Protein AF-A0A9K3LXG5-F1 (afdb_monomer)

Mean predicted aligned error: 10.34 Å

Structure (mmCIF, N/CA/C/O backbone):
data_AF-A0A9K3LXG5-F1
#
_entry.id   AF-A0A9K3LXG5-F1
#
loop_
_atom_site.group_PDB
_atom_site.id
_atom_site.type_symbol
_atom_site.label_atom_id
_atom_site.label_alt_id
_atom_site.label_comp_id
_atom_site.label_asym_id
_atom_site.label_entity_id
_atom_site.label_seq_id
_atom_site.pdbx_PDB_ins_code
_atom_site.Cartn_x
_atom_site.Cartn_y
_atom_site.Cartn_z
_atom_site.occupancy
_atom_site.B_iso_or_equiv
_atom_site.auth_seq_id
_atom_site.auth_comp_id
_atom_site.auth_asym_id
_atom_site.auth_atom_id
_atom_site.pdbx_PDB_model_num
ATOM 1 N N . MET A 1 1 ? 7.312 19.412 4.792 1.00 33.84 1 MET A N 1
ATOM 2 C CA . MET A 1 1 ? 7.115 20.626 3.973 1.00 33.84 1 MET A CA 1
ATOM 3 C C . MET A 1 1 ? 5.816 20.465 3.196 1.00 33.84 1 MET A C 1
ATOM 5 O O . MET A 1 1 ? 5.556 19.345 2.770 1.00 33.84 1 MET A O 1
ATOM 9 N N . PRO A 1 2 ? 4.971 21.498 3.080 1.00 37.19 2 PRO A N 1
ATOM 10 C CA . PRO A 1 2 ? 3.764 21.421 2.260 1.00 37.19 2 PRO A CA 1
ATOM 11 C C . PRO A 1 2 ? 4.151 21.297 0.779 1.00 37.19 2 PRO A C 1
ATOM 13 O O . PRO A 1 2 ? 4.973 22.074 0.301 1.00 37.19 2 PRO A O 1
ATOM 16 N N . ILE A 1 3 ? 3.586 20.317 0.069 1.00 43.84 3 ILE A N 1
ATOM 17 C CA . ILE A 1 3 ? 3.750 20.195 -1.387 1.00 43.84 3 ILE A CA 1
ATOM 18 C C . ILE A 1 3 ? 2.714 21.120 -2.026 1.00 43.84 3 ILE A C 1
ATOM 20 O O . ILE A 1 3 ? 1.512 20.940 -1.822 1.00 43.84 3 ILE A O 1
ATOM 24 N N . ARG A 1 4 ? 3.177 22.129 -2.767 1.00 43.38 4 ARG A N 1
ATOM 25 C CA . ARG A 1 4 ? 2.315 23.020 -3.547 1.00 43.38 4 ARG A CA 1
ATOM 26 C C . ARG A 1 4 ? 2.176 22.414 -4.942 1.00 43.38 4 ARG A C 1
ATOM 28 O O . ARG A 1 4 ? 3.179 22.244 -5.619 1.00 43.38 4 ARG A O 1
ATOM 35 N N . MET A 1 5 ? 0.965 22.034 -5.345 1.00 43.34 5 MET A N 1
ATOM 36 C CA . MET A 1 5 ? 0.723 21.581 -6.719 1.00 43.34 5 MET A CA 1
ATOM 37 C C . MET A 1 5 ? 0.582 22.813 -7.618 1.00 43.34 5 MET A C 1
ATOM 39 O O . MET A 1 5 ? -0.386 23.564 -7.485 1.00 43.34 5 MET A O 1
ATOM 43 N N . GLU A 1 6 ? 1.563 23.045 -8.486 1.00 42.94 6 GLU A N 1
ATOM 44 C CA . GLU A 1 6 ? 1.500 24.060 -9.539 1.00 42.94 6 GLU A CA 1
ATOM 45 C C . GLU A 1 6 ? 0.939 23.400 -10.805 1.00 42.94 6 GLU A C 1
ATOM 47 O O . GLU A 1 6 ? 1.430 22.359 -11.228 1.00 42.94 6 GLU A O 1
ATOM 52 N N . ASN A 1 7 ? -0.131 23.964 -11.372 1.00 43.62 7 ASN A N 1
ATOM 53 C CA . ASN A 1 7 ? -0.632 23.577 -12.691 1.00 43.62 7 ASN A CA 1
ATOM 54 C C . ASN A 1 7 ? -0.281 24.699 -13.669 1.00 43.62 7 ASN A C 1
ATOM 56 O O . ASN A 1 7 ? -0.527 25.864 -13.347 1.00 43.62 7 ASN A O 1
ATOM 60 N N . ASP A 1 8 ? 0.235 24.324 -14.842 1.00 39.88 8 ASP A N 1
ATOM 61 C CA . ASP A 1 8 ? 0.569 25.229 -15.941 1.00 39.88 8 ASP A CA 1
ATOM 62 C C . ASP A 1 8 ? -0.630 26.103 -16.341 1.00 39.88 8 ASP A C 1
ATOM 64 O O . ASP A 1 8 ? -1.746 25.619 -16.565 1.00 39.88 8 ASP A O 1
ATOM 68 N N . ASP A 1 9 ? -0.383 27.412 -16.422 1.00 41.03 9 ASP A N 1
ATOM 69 C CA . ASP A 1 9 ? -1.350 28.433 -16.815 1.00 41.03 9 ASP A CA 1
ATOM 70 C C . ASP A 1 9 ? -1.740 28.253 -18.294 1.00 41.03 9 ASP A C 1
ATOM 72 O O . ASP A 1 9 ? -1.112 28.786 -19.209 1.00 41.03 9 ASP A O 1
ATOM 76 N N . VAL A 1 10 ? -2.807 27.493 -18.546 1.00 49.72 10 VAL A N 1
ATO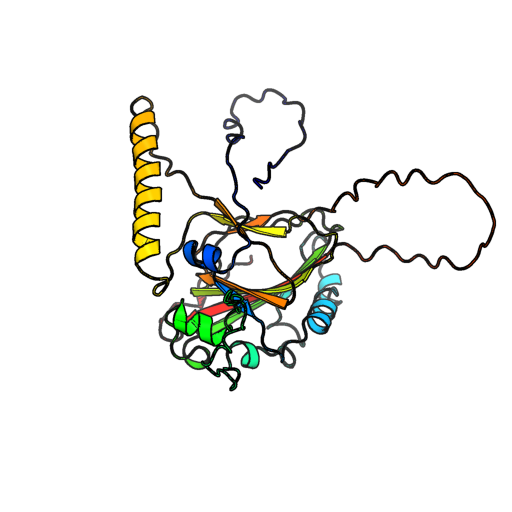M 77 C CA . VAL A 1 10 ? -3.476 27.479 -19.850 1.00 49.72 10 VAL A CA 1
ATOM 78 C C . VAL A 1 10 ? -4.349 28.731 -19.945 1.00 49.72 10 VAL A C 1
ATOM 80 O O . VAL A 1 10 ? -5.307 28.877 -19.184 1.00 49.72 10 VAL A O 1
ATOM 83 N N . ASP A 1 11 ? -4.014 29.626 -20.882 1.00 42.88 11 ASP A N 1
ATOM 84 C CA . ASP A 1 11 ? -4.756 30.858 -21.175 1.00 42.88 11 ASP A CA 1
ATOM 85 C C . ASP A 1 11 ? -6.265 30.580 -21.302 1.00 42.88 11 ASP A C 1
ATOM 87 O O . ASP A 1 11 ? -6.744 29.900 -22.216 1.00 42.88 11 ASP A O 1
ATOM 91 N N . SER A 1 12 ? -7.019 31.106 -20.338 1.00 44.12 12 SER A N 1
ATOM 92 C CA . SER A 1 12 ? -8.447 30.872 -20.172 1.00 44.12 12 SER A CA 1
ATOM 93 C C . SER A 1 12 ? -9.254 31.565 -21.268 1.00 44.12 12 SER A C 1
ATOM 95 O O . SER A 1 12 ? -9.327 32.793 -21.328 1.00 44.12 12 SER A O 1
ATOM 97 N N . VAL A 1 13 ? -9.921 30.775 -22.107 1.00 52.16 13 VAL A N 1
ATOM 98 C CA . VAL A 1 13 ? -11.041 31.246 -22.926 1.00 52.16 13 VAL A CA 1
ATOM 99 C C . VAL A 1 13 ? -12.259 31.351 -22.004 1.00 52.16 13 VAL A C 1
ATOM 101 O O . VAL A 1 13 ? -12.637 30.355 -21.389 1.00 52.16 13 VAL A O 1
ATOM 104 N N . ASP A 1 14 ? -12.855 32.540 -21.886 1.00 44.75 14 ASP A N 1
ATOM 105 C CA . ASP A 1 14 ? -14.055 32.788 -21.075 1.00 44.75 14 ASP A CA 1
ATOM 106 C C . ASP A 1 14 ? -15.248 31.973 -21.607 1.00 44.75 14 ASP A C 1
ATOM 108 O O . ASP A 1 14 ? -15.969 32.393 -22.516 1.00 44.75 14 ASP A O 1
ATOM 112 N N . VAL A 1 15 ? -15.451 30.776 -21.055 1.00 57.28 15 VAL A N 1
ATOM 113 C CA . VAL A 1 15 ? -16.660 29.974 -21.262 1.00 57.28 15 VAL A CA 1
ATOM 114 C C . VAL A 1 15 ? -17.540 30.138 -20.024 1.00 57.28 15 VAL A C 1
ATOM 116 O O . VAL A 1 15 ? -17.310 29.506 -18.992 1.00 57.28 15 VAL A O 1
ATOM 119 N N . ASP A 1 16 ? -18.545 31.012 -20.130 1.00 54.44 16 ASP A N 1
ATOM 120 C CA . ASP A 1 16 ? -19.576 31.224 -19.109 1.00 54.44 16 ASP A CA 1
ATOM 121 C C . ASP A 1 16 ? -20.220 29.882 -18.712 1.00 54.44 16 ASP A C 1
ATOM 123 O O . ASP A 1 16 ? -20.930 29.256 -19.503 1.00 54.44 16 ASP A O 1
ATOM 127 N N . GLY A 1 17 ? -19.984 29.439 -17.473 1.00 56.34 17 GLY A N 1
ATOM 128 C CA . GLY A 1 17 ? -20.653 28.275 -16.880 1.00 56.34 17 GLY A CA 1
ATOM 129 C C . GLY A 1 17 ? -19.746 27.189 -16.302 1.00 56.34 17 GLY A C 1
ATOM 130 O O . GLY A 1 17 ? -20.270 26.203 -15.782 1.00 56.34 17 GLY A O 1
ATOM 131 N N . LEU A 1 18 ? -18.419 27.338 -16.350 1.00 40.16 18 LEU A N 1
ATOM 132 C CA . LEU A 1 18 ? -17.537 26.421 -15.628 1.00 40.16 18 LEU A CA 1
ATOM 133 C C . LEU A 1 18 ? -17.542 26.737 -14.121 1.00 40.16 18 LEU A C 1
ATOM 135 O O . LEU A 1 18 ? -17.538 27.910 -13.737 1.00 40.16 18 LEU A O 1
ATOM 139 N N . PRO A 1 19 ? -17.583 25.708 -13.252 1.00 47.56 19 PRO A N 1
ATOM 140 C CA . PRO A 1 19 ? -17.463 25.907 -11.815 1.00 47.56 19 PRO A CA 1
ATOM 141 C C . PRO A 1 19 ? -16.157 26.653 -11.503 1.00 47.56 19 PRO A C 1
ATOM 143 O O . PRO A 1 19 ? -15.169 26.473 -12.221 1.00 47.56 19 PRO A O 1
ATOM 146 N N . PRO A 1 20 ? -16.136 27.493 -10.452 1.00 47.84 20 PRO A N 1
ATOM 147 C CA . PRO A 1 20 ? -14.939 28.235 -10.083 1.00 47.84 20 PRO A CA 1
ATOM 148 C C . PRO A 1 20 ? -13.755 27.273 -9.900 1.00 47.84 20 PRO A C 1
ATOM 150 O O . PRO A 1 20 ? -13.954 26.155 -9.404 1.00 47.84 20 PRO A O 1
ATOM 153 N N . PRO A 1 21 ? -12.534 27.682 -10.289 1.00 51.62 21 PRO A N 1
ATOM 154 C CA . PRO A 1 21 ? -11.358 26.840 -10.146 1.00 51.62 21 PRO A CA 1
ATOM 155 C C . PRO A 1 21 ? -11.201 26.409 -8.680 1.00 51.62 21 PRO A C 1
ATOM 157 O O . PRO A 1 21 ? -11.503 27.192 -7.771 1.00 51.62 21 PRO A O 1
ATOM 160 N N . PRO A 1 22 ? -10.763 25.163 -8.427 1.00 56.34 22 PRO A N 1
ATOM 161 C CA . PRO A 1 22 ? -10.581 24.664 -7.074 1.00 56.34 22 PRO A CA 1
ATOM 162 C C . PRO A 1 22 ? -9.669 25.604 -6.279 1.00 56.34 22 PRO A C 1
ATOM 164 O O . PRO A 1 22 ? -8.663 26.102 -6.781 1.00 56.34 22 PRO A O 1
ATOM 167 N N . ASN A 1 23 ? -10.065 25.865 -5.033 1.00 55.94 23 ASN A N 1
ATOM 168 C CA . ASN A 1 23 ? -9.410 26.813 -4.139 1.00 55.94 23 ASN A CA 1
ATOM 169 C C . ASN A 1 23 ? -7.917 26.450 -3.974 1.00 55.94 23 ASN A C 1
ATOM 171 O O . ASN A 1 23 ? -7.608 25.380 -3.444 1.00 55.94 23 ASN A O 1
ATOM 175 N N . LYS A 1 24 ? -7.012 27.323 -4.448 1.00 59.47 24 LYS A N 1
ATOM 176 C CA . LYS A 1 24 ? -5.557 27.080 -4.583 1.00 59.47 24 LYS A CA 1
ATOM 177 C C . LYS A 1 24 ? -4.803 26.916 -3.246 1.00 59.47 24 LYS A C 1
ATOM 179 O O . LYS A 1 24 ? -3.620 26.595 -3.260 1.00 59.47 24 LYS A O 1
ATOM 184 N N . ASP A 1 25 ? -5.477 27.069 -2.106 1.00 65.44 25 ASP A N 1
ATOM 185 C CA . ASP A 1 25 ? -4.850 27.117 -0.775 1.00 65.44 25 ASP A CA 1
ATOM 186 C C . ASP A 1 25 ? -5.044 25.847 0.075 1.00 65.44 25 ASP A C 1
ATOM 188 O O . ASP A 1 25 ? -4.888 25.871 1.298 1.00 65.44 25 ASP A O 1
ATOM 192 N N . ARG A 1 26 ? -5.388 24.704 -0.531 1.00 74.94 26 ARG A N 1
ATOM 193 C CA . ARG A 1 26 ? -5.447 23.445 0.227 1.00 74.94 26 ARG A CA 1
ATOM 194 C C . ARG A 1 26 ? -4.041 22.912 0.491 1.00 74.94 26 ARG A C 1
ATOM 196 O O . ARG A 1 26 ? -3.435 22.284 -0.370 1.00 74.94 26 ARG A O 1
ATOM 203 N N . THR A 1 27 ? -3.551 23.122 1.708 1.00 82.62 27 THR A N 1
ATOM 204 C CA . THR A 1 27 ? -2.335 22.473 2.207 1.00 82.62 27 THR A CA 1
ATOM 205 C C . THR A 1 27 ? -2.565 20.967 2.319 1.00 82.62 27 THR A C 1
ATOM 207 O O . THR A 1 27 ? -3.388 20.523 3.118 1.00 82.62 27 THR A O 1
ATOM 210 N N . ILE A 1 28 ? -1.841 20.177 1.525 1.00 89.75 28 ILE A N 1
ATOM 211 C CA . ILE A 1 28 ? -1.829 18.715 1.632 1.00 89.75 28 ILE A CA 1
ATOM 212 C C . ILE A 1 28 ? -0.589 18.304 2.429 1.00 89.75 28 ILE A C 1
ATOM 214 O O . ILE A 1 28 ? 0.537 18.692 2.106 1.00 89.75 28 ILE A O 1
ATOM 218 N N . HIS A 1 29 ? -0.797 17.523 3.487 1.00 92.62 29 HIS A N 1
ATOM 219 C CA . HIS A 1 29 ? 0.274 17.086 4.377 1.00 92.62 29 HIS A CA 1
ATOM 220 C C . HIS A 1 29 ? 0.885 15.776 3.880 1.00 92.62 29 HIS A C 1
ATOM 222 O O . HIS A 1 29 ? 0.171 14.790 3.728 1.00 92.62 29 HIS A O 1
ATOM 228 N N . LEU A 1 30 ? 2.200 15.745 3.652 1.00 95.31 30 LEU A N 1
ATOM 229 C CA . LEU A 1 30 ? 2.935 14.498 3.431 1.00 95.31 30 LEU A CA 1
ATOM 230 C C . LEU A 1 30 ? 3.328 13.892 4.778 1.00 95.31 30 LEU A C 1
ATOM 232 O O . LEU A 1 30 ? 4.148 14.470 5.494 1.00 95.31 30 LEU A O 1
ATOM 236 N N . ILE A 1 31 ? 2.765 12.729 5.097 1.00 96.06 31 ILE A N 1
ATOM 237 C CA . ILE A 1 31 ? 2.993 12.030 6.360 1.00 96.06 31 ILE A CA 1
ATOM 238 C C . ILE A 1 31 ? 3.984 10.892 6.123 1.00 96.06 31 ILE A C 1
ATOM 240 O O . ILE A 1 31 ? 3.701 9.933 5.400 1.00 96.06 31 ILE A O 1
ATOM 244 N N . ARG A 1 32 ? 5.172 11.015 6.720 1.00 95.50 32 ARG A N 1
ATOM 245 C CA . ARG A 1 32 ? 6.247 10.014 6.614 1.00 95.50 32 ARG A CA 1
ATOM 246 C C . ARG A 1 32 ? 6.372 9.151 7.861 1.00 95.50 32 ARG A C 1
ATOM 248 O O . ARG A 1 32 ? 6.726 7.983 7.723 1.00 95.50 32 ARG A O 1
ATOM 255 N N . ASP A 1 33 ? 6.073 9.713 9.032 1.00 95.06 33 ASP A N 1
ATOM 256 C CA . ASP A 1 33 ? 6.175 9.028 10.319 1.00 95.06 33 ASP A CA 1
ATOM 257 C C . ASP A 1 33 ? 5.122 7.906 10.427 1.00 95.06 33 ASP A C 1
ATOM 259 O O . ASP A 1 33 ? 3.919 8.191 10.419 1.00 95.06 33 ASP A O 1
ATOM 263 N N . PRO A 1 34 ? 5.540 6.633 10.557 1.00 95.44 34 PRO A N 1
ATOM 264 C CA . PRO A 1 34 ? 4.627 5.512 10.758 1.00 95.44 34 PRO A CA 1
ATOM 265 C C . PRO A 1 34 ? 3.698 5.669 11.969 1.00 95.44 34 PRO A C 1
ATOM 267 O O . PRO A 1 34 ? 2.541 5.251 11.896 1.00 95.44 34 PRO A O 1
ATOM 270 N N . LYS A 1 35 ? 4.160 6.288 13.068 1.00 93.19 35 LYS A N 1
ATOM 271 C CA . LYS A 1 35 ? 3.316 6.532 14.252 1.00 93.19 35 LYS A CA 1
ATOM 272 C C . LYS A 1 35 ? 2.206 7.527 13.937 1.00 93.19 35 LYS A C 1
ATOM 274 O O . LYS A 1 35 ? 1.080 7.365 14.403 1.00 93.19 35 LYS A O 1
ATOM 279 N N . GLU A 1 36 ? 2.511 8.543 13.136 1.00 93.56 36 GLU A N 1
ATOM 280 C CA . GLU A 1 36 ? 1.533 9.535 12.706 1.00 93.56 36 GLU A CA 1
ATOM 281 C C . GLU A 1 36 ? 0.512 8.939 11.724 1.00 93.56 36 GLU A C 1
ATOM 283 O O . GLU A 1 36 ? -0.684 9.193 11.864 1.00 93.56 36 GLU A O 1
ATOM 288 N N . LEU A 1 37 ? 0.944 8.071 10.798 1.00 95.94 37 LEU A N 1
ATOM 289 C CA . LEU A 1 37 ? 0.052 7.371 9.860 1.00 95.94 37 LEU A CA 1
ATOM 290 C C . LEU A 1 37 ? -1.057 6.586 10.571 1.00 95.94 37 LEU A C 1
ATOM 292 O O . LEU A 1 37 ? -2.215 6.639 10.144 1.00 95.94 37 LEU A O 1
ATOM 296 N N . LEU A 1 38 ? -0.732 5.929 11.692 1.00 94.88 38 LEU A N 1
ATOM 297 C CA . LEU A 1 38 ? -1.711 5.195 12.499 1.00 94.88 38 LEU A CA 1
ATOM 298 C C . LEU A 1 38 ? -2.864 6.096 12.949 1.00 94.88 38 LEU A C 1
ATOM 300 O O . LEU A 1 38 ? -4.018 5.670 12.969 1.00 94.88 38 LEU A O 1
ATOM 304 N N . ARG A 1 39 ? -2.570 7.365 13.258 1.00 91.31 39 ARG A N 1
ATOM 305 C CA . ARG A 1 39 ? -3.581 8.349 13.658 1.00 91.31 39 ARG A CA 1
ATOM 306 C C . ARG A 1 39 ? -4.552 8.645 12.508 1.00 91.31 39 ARG A C 1
ATOM 308 O O . ARG A 1 39 ? -5.689 9.036 12.755 1.00 91.31 39 ARG A O 1
ATOM 315 N N . TYR A 1 40 ? -4.135 8.456 11.260 1.00 93.81 40 TYR A N 1
ATOM 316 C CA . TYR A 1 40 ? -4.946 8.741 10.078 1.00 93.81 40 TYR A CA 1
ATOM 317 C C . TYR A 1 40 ? -5.634 7.513 9.467 1.00 93.81 40 TYR A C 1
ATOM 319 O O . TYR A 1 40 ? -6.378 7.659 8.495 1.00 93.81 40 TYR A O 1
ATOM 327 N N . GLY A 1 41 ? -5.445 6.327 10.051 1.00 95.44 41 GLY A N 1
ATOM 328 C CA . GLY A 1 41 ? -6.082 5.091 9.590 1.00 95.44 41 GLY A CA 1
ATOM 329 C C . GLY A 1 41 ? -5.227 4.223 8.680 1.00 95.44 41 GLY A C 1
ATOM 330 O O . GLY A 1 41 ? -5.751 3.289 8.080 1.00 95.44 41 GLY A O 1
ATOM 331 N N . VAL A 1 42 ? -3.932 4.529 8.574 1.00 97.75 42 VAL A N 1
ATOM 332 C CA . VAL A 1 42 ? -2.987 3.806 7.721 1.00 97.75 42 VAL A CA 1
ATOM 333 C C . VAL A 1 42 ? -1.888 3.220 8.598 1.00 97.75 42 VAL A C 1
ATOM 335 O O . VAL A 1 42 ? -1.270 3.924 9.389 1.00 97.75 42 VAL A O 1
ATOM 338 N N . CYS A 1 43 ? -1.614 1.929 8.467 1.00 97.94 43 CYS A N 1
ATOM 339 C CA . CYS A 1 43 ? -0.517 1.280 9.176 1.00 97.94 43 CYS A CA 1
ATOM 340 C C . CYS A 1 43 ? 0.610 0.970 8.194 1.00 97.94 43 CYS A C 1
ATOM 342 O O . CYS A 1 43 ? 0.373 0.281 7.206 1.00 97.94 43 CYS A O 1
ATOM 344 N N . ARG A 1 44 ? 1.829 1.461 8.448 1.00 98.19 44 ARG A N 1
ATOM 345 C CA . ARG A 1 44 ? 3.016 1.018 7.704 1.00 98.19 44 ARG A CA 1
ATOM 346 C C . ARG A 1 44 ? 3.635 -0.187 8.402 1.00 98.19 44 ARG A C 1
ATOM 348 O O . ARG A 1 44 ? 3.811 -0.167 9.618 1.00 98.19 44 ARG A O 1
ATOM 355 N N . VAL A 1 45 ? 3.982 -1.201 7.621 1.00 97.69 45 VAL A N 1
ATOM 356 C CA . VAL A 1 45 ? 4.445 -2.508 8.099 1.00 97.69 45 VAL A CA 1
ATOM 357 C C . VAL A 1 45 ? 5.683 -2.961 7.330 1.00 97.69 45 VAL A C 1
ATOM 359 O O . VAL A 1 45 ? 5.899 -2.549 6.184 1.00 97.69 45 VAL A O 1
ATOM 362 N N . ARG A 1 46 ? 6.499 -3.810 7.961 1.00 96.88 46 ARG A N 1
ATOM 363 C CA . ARG A 1 46 ? 7.614 -4.500 7.297 1.00 96.88 46 ARG A CA 1
ATOM 364 C C . ARG A 1 46 ? 7.097 -5.693 6.492 1.00 96.88 46 ARG A C 1
ATOM 366 O O . ARG A 1 46 ? 6.105 -6.315 6.877 1.00 96.88 46 ARG A O 1
ATOM 373 N N . LEU A 1 47 ? 7.780 -6.014 5.398 1.00 96.88 47 LEU A N 1
ATOM 374 C CA . LEU A 1 47 ? 7.488 -7.199 4.591 1.00 96.88 47 LEU A CA 1
ATOM 375 C C . LEU A 1 47 ? 8.146 -8.453 5.193 1.00 96.88 47 LEU A C 1
ATOM 377 O O . LEU A 1 47 ? 9.156 -8.329 5.897 1.00 96.88 47 LEU A O 1
ATOM 381 N N . PRO A 1 48 ? 7.586 -9.653 4.952 1.00 95.81 48 PRO A N 1
ATOM 382 C CA . PRO A 1 48 ? 8.227 -10.901 5.351 1.00 95.81 48 PRO A CA 1
ATOM 383 C C . PRO A 1 48 ? 9.516 -11.117 4.552 1.00 95.81 48 PRO A C 1
ATOM 385 O O . PRO A 1 48 ? 9.573 -10.827 3.358 1.00 95.81 48 PRO A O 1
ATOM 388 N N . ALA A 1 49 ? 10.537 -11.699 5.185 1.00 93.88 49 ALA A N 1
ATOM 389 C CA . ALA A 1 49 ? 11.824 -11.970 4.532 1.00 93.88 49 ALA A CA 1
ATOM 390 C C . ALA A 1 49 ? 11.718 -12.955 3.350 1.00 93.88 49 ALA A C 1
ATOM 392 O O . ALA A 1 49 ? 12.600 -12.997 2.501 1.00 93.88 49 ALA A O 1
ATOM 393 N N . ALA A 1 50 ? 10.641 -13.746 3.295 1.00 94.62 50 ALA A N 1
ATOM 394 C CA . ALA A 1 50 ? 10.359 -14.665 2.196 1.00 94.62 50 ALA A CA 1
ATOM 395 C C . ALA A 1 50 ? 9.936 -13.961 0.890 1.00 94.62 50 ALA A C 1
ATOM 397 O O . ALA A 1 50 ? 9.905 -14.608 -0.154 1.00 94.62 50 ALA A O 1
ATOM 398 N N . LEU A 1 51 ? 9.583 -12.669 0.933 1.00 96.00 51 LEU A N 1
ATOM 399 C CA . LEU A 1 51 ? 9.190 -11.900 -0.246 1.00 96.00 51 LEU A CA 1
ATOM 400 C C . LEU A 1 51 ? 10.401 -11.156 -0.829 1.00 96.00 51 LEU A C 1
ATOM 402 O O . LEU A 1 51 ? 10.766 -10.080 -0.354 1.00 96.00 51 LEU A O 1
ATOM 406 N N . ASP A 1 52 ? 10.995 -11.716 -1.884 1.00 96.81 52 ASP A N 1
ATOM 407 C CA . ASP A 1 52 ? 12.061 -11.059 -2.649 1.00 96.81 52 ASP A CA 1
ATOM 408 C C . ASP A 1 52 ? 11.484 -9.901 -3.482 1.00 96.81 52 ASP A C 1
ATOM 410 O O . ASP A 1 52 ? 10.852 -10.094 -4.523 1.00 96.81 52 ASP A O 1
ATOM 414 N N . CYS A 1 53 ? 11.643 -8.677 -2.981 1.00 96.88 53 CYS A N 1
ATOM 415 C CA . CYS A 1 53 ? 11.044 -7.500 -3.600 1.00 96.88 53 CYS A CA 1
ATOM 416 C C . CYS A 1 53 ? 11.631 -7.195 -4.981 1.00 96.88 53 CYS A C 1
ATOM 418 O O . CYS A 1 53 ? 10.881 -6.774 -5.861 1.00 96.88 53 CYS A O 1
ATOM 420 N N . ASP A 1 54 ? 12.930 -7.423 -5.176 1.00 96.19 54 ASP A N 1
ATOM 421 C CA . ASP A 1 54 ? 13.606 -7.116 -6.435 1.00 96.19 54 ASP A CA 1
ATOM 422 C C . ASP A 1 54 ? 13.193 -8.114 -7.520 1.00 96.19 54 ASP A C 1
ATOM 424 O O . ASP A 1 54 ? 12.805 -7.702 -8.615 1.00 96.19 54 ASP A O 1
ATOM 428 N N . GLU A 1 55 ? 13.168 -9.414 -7.197 1.00 95.56 55 GLU A N 1
ATOM 429 C CA . GLU A 1 55 ? 12.707 -10.453 -8.125 1.00 95.56 55 GLU A CA 1
ATOM 430 C C . GLU A 1 55 ? 11.256 -10.204 -8.565 1.00 95.56 55 GLU A C 1
ATOM 432 O O . GLU A 1 55 ? 10.934 -10.252 -9.758 1.00 95.56 55 GLU A O 1
ATOM 437 N N . TRP A 1 56 ? 10.358 -9.917 -7.618 1.00 95.69 56 TRP A N 1
ATOM 438 C CA . TRP A 1 56 ? 8.953 -9.668 -7.942 1.00 95.69 56 TRP A CA 1
ATOM 439 C C . TRP A 1 56 ? 8.746 -8.359 -8.698 1.00 95.69 56 TRP A C 1
ATOM 441 O O . TRP A 1 56 ? 7.898 -8.308 -9.594 1.00 95.69 56 TRP A O 1
ATOM 451 N N . ALA A 1 57 ? 9.515 -7.315 -8.385 1.00 95.31 57 ALA A N 1
ATOM 452 C CA . ALA A 1 57 ? 9.460 -6.067 -9.130 1.00 95.31 57 ALA A CA 1
ATOM 453 C C . ALA A 1 57 ? 9.909 -6.261 -10.583 1.00 95.31 57 ALA A C 1
ATOM 455 O O . ALA A 1 57 ? 9.229 -5.772 -11.487 1.00 95.31 57 ALA A O 1
ATOM 456 N N . GLU A 1 58 ? 10.990 -7.015 -10.813 1.00 93.00 58 GLU A N 1
ATOM 457 C CA . GLU A 1 58 ? 11.470 -7.367 -12.151 1.00 93.00 58 GLU A CA 1
ATOM 458 C C . GLU A 1 58 ? 10.392 -8.145 -12.916 1.00 93.00 58 GLU A C 1
ATOM 460 O O . GLU A 1 58 ? 9.948 -7.699 -13.979 1.00 93.00 58 GLU A O 1
ATOM 465 N N . ARG A 1 59 ? 9.870 -9.237 -12.336 1.00 91.62 59 ARG A N 1
ATOM 466 C CA . ARG A 1 59 ? 8.814 -10.064 -12.951 1.00 91.62 59 ARG A CA 1
ATOM 467 C C . ARG A 1 59 ? 7.578 -9.243 -13.340 1.00 91.62 59 ARG A C 1
ATOM 469 O O . ARG A 1 59 ? 7.082 -9.385 -14.456 1.00 91.62 59 ARG A O 1
ATOM 476 N N . LEU A 1 60 ? 7.097 -8.374 -12.448 1.00 91.50 60 LEU A N 1
ATOM 477 C CA . LEU A 1 60 ? 5.886 -7.567 -12.658 1.00 91.50 60 LEU A CA 1
ATOM 478 C C . LEU A 1 60 ? 6.116 -6.307 -13.508 1.00 91.50 60 LEU A C 1
ATOM 480 O O . LEU A 1 60 ? 5.148 -5.688 -13.955 1.00 91.50 60 LEU A O 1
ATOM 484 N N . SER A 1 61 ? 7.367 -5.918 -13.758 1.00 90.44 61 SER A N 1
ATOM 485 C CA . SER A 1 61 ? 7.686 -4.811 -14.671 1.00 90.44 61 SER A CA 1
ATOM 486 C C . SER A 1 61 ? 7.570 -5.205 -16.147 1.00 90.44 61 SER A C 1
ATOM 488 O O . SER A 1 61 ? 7.404 -4.347 -17.017 1.00 90.44 61 SER A O 1
ATOM 490 N N . HIS A 1 62 ? 7.621 -6.504 -16.452 1.00 87.50 62 HIS A N 1
ATOM 491 C CA . HIS A 1 62 ? 7.529 -6.999 -17.818 1.00 87.50 62 HIS A CA 1
ATOM 492 C C . HIS A 1 62 ? 6.080 -7.124 -18.288 1.00 87.50 62 HIS A C 1
ATOM 494 O O . HIS A 1 62 ? 5.248 -7.743 -17.629 1.00 87.50 62 HIS A O 1
ATOM 500 N N . ILE A 1 63 ? 5.794 -6.593 -19.480 1.00 77.69 63 ILE A N 1
ATOM 501 C CA . ILE A 1 63 ? 4.497 -6.757 -20.147 1.00 77.69 63 ILE A CA 1
ATOM 502 C C . ILE A 1 63 ? 4.353 -8.222 -20.577 1.00 77.69 63 ILE A C 1
ATOM 504 O O . ILE A 1 63 ? 5.161 -8.690 -21.389 1.00 77.69 63 ILE A O 1
ATOM 508 N N . PRO A 1 64 ? 3.328 -8.958 -20.111 1.00 75.31 64 PRO A N 1
ATOM 509 C CA . PRO A 1 64 ? 3.067 -10.295 -20.615 1.00 75.31 64 PRO A CA 1
ATOM 510 C C . PRO A 1 64 ? 2.826 -10.249 -22.123 1.00 75.31 64 PRO A C 1
ATOM 512 O O . PRO A 1 64 ? 2.073 -9.410 -22.619 1.00 75.31 64 PRO A O 1
ATOM 515 N N . LEU A 1 65 ? 3.405 -11.190 -22.872 1.00 75.38 65 LEU A N 1
ATOM 516 C CA . LEU A 1 65 ? 3.206 -11.258 -24.325 1.00 75.38 65 LEU A CA 1
ATOM 517 C C . LEU A 1 65 ? 1.714 -11.365 -24.695 1.00 75.38 65 LEU A C 1
ATOM 519 O O . LEU A 1 65 ? 1.291 -10.856 -25.728 1.00 75.38 65 LEU A O 1
ATOM 523 N N . THR A 1 66 ? 0.907 -11.986 -23.830 1.00 73.12 66 THR A N 1
ATOM 524 C CA . THR A 1 66 ? -0.553 -12.064 -23.967 1.00 73.12 66 THR A CA 1
ATOM 525 C C . THR A 1 66 ? -1.215 -10.686 -23.939 1.00 73.12 66 THR A C 1
ATOM 527 O O . THR A 1 66 ? -2.089 -10.429 -24.766 1.00 73.12 66 THR A O 1
ATOM 530 N N . ALA A 1 67 ? -0.758 -9.773 -23.077 1.00 70.56 67 ALA A N 1
ATOM 531 C CA . ALA A 1 67 ? -1.257 -8.401 -23.016 1.00 70.56 67 ALA A CA 1
ATOM 532 C C . ALA A 1 67 ? -0.908 -7.609 -24.287 1.00 70.56 67 ALA A C 1
ATOM 534 O O . ALA A 1 67 ? -1.734 -6.846 -24.775 1.00 70.56 67 ALA A O 1
ATOM 535 N N . MET A 1 68 ? 0.255 -7.865 -24.902 1.00 69.88 68 MET A N 1
ATOM 536 C CA . MET A 1 68 ? 0.651 -7.212 -26.164 1.00 69.88 68 MET A CA 1
ATOM 537 C C . MET A 1 68 ? -0.212 -7.617 -27.371 1.00 69.88 68 MET A C 1
ATOM 539 O O . MET A 1 68 ? -0.166 -6.958 -28.408 1.00 69.88 68 MET A O 1
ATOM 543 N N . THR A 1 69 ? -0.961 -8.721 -27.275 1.00 69.12 69 THR A N 1
ATOM 544 C CA . THR A 1 69 ? -1.790 -9.237 -28.381 1.00 69.12 69 THR A CA 1
ATOM 545 C C . THR A 1 69 ? -3.241 -8.766 -28.340 1.00 69.12 69 THR A C 1
ATOM 547 O O . THR A 1 69 ? -3.968 -8.977 -29.311 1.00 69.12 69 THR A O 1
ATOM 550 N N . MET A 1 70 ? -3.675 -8.136 -27.246 1.00 62.97 70 MET A N 1
ATOM 551 C CA . MET A 1 70 ? -5.011 -7.552 -27.158 1.00 62.97 70 MET A CA 1
ATOM 552 C C . MET A 1 70 ? -4.964 -6.142 -27.759 1.00 62.97 70 MET A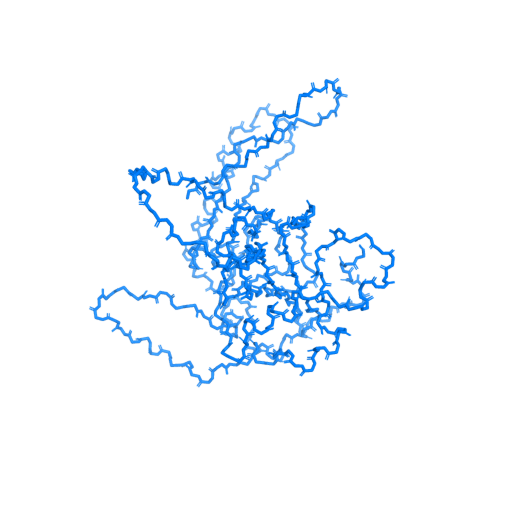 C 1
ATOM 554 O O . MET A 1 70 ? -4.157 -5.321 -27.338 1.00 62.97 70 MET A O 1
ATOM 558 N N . GLU A 1 71 ? -5.797 -5.868 -28.768 1.00 52.84 71 GLU A N 1
ATOM 559 C CA . GLU A 1 71 ? -5.955 -4.542 -29.394 1.00 52.84 71 GLU A CA 1
ATOM 560 C C . GLU A 1 71 ? -6.614 -3.552 -28.409 1.00 52.84 71 GLU A C 1
ATOM 562 O O . GLU A 1 71 ? -7.783 -3.196 -28.551 1.00 52.84 71 GLU A O 1
ATOM 567 N N . GLY A 1 72 ? -5.882 -3.148 -27.373 1.00 57.53 72 GLY A N 1
ATOM 568 C CA . GLY A 1 72 ? -6.252 -2.101 -26.424 1.00 57.53 72 GLY A CA 1
ATOM 569 C C . GLY A 1 72 ? -5.124 -1.082 -26.317 1.00 57.53 72 GLY A C 1
ATOM 570 O O . GLY A 1 72 ? -3.954 -1.441 -26.453 1.00 57.53 72 GLY A O 1
ATOM 571 N N . ASP A 1 73 ? -5.477 0.189 -26.134 1.00 54.91 73 ASP A N 1
ATOM 572 C CA . ASP A 1 73 ? -4.527 1.298 -26.056 1.00 54.91 73 ASP A CA 1
ATOM 573 C C . ASP A 1 73 ? -3.404 0.987 -25.051 1.00 54.91 73 ASP A C 1
ATOM 575 O O . ASP A 1 73 ? -3.654 0.682 -23.884 1.00 54.91 73 ASP A O 1
ATOM 579 N N . LEU A 1 74 ? -2.150 1.087 -25.503 1.00 55.56 74 LEU A N 1
ATOM 580 C CA . LEU A 1 74 ? -0.923 0.864 -24.716 1.00 55.56 74 LEU A CA 1
ATOM 581 C C . LEU A 1 74 ? -0.725 1.904 -23.587 1.00 55.56 74 LEU A C 1
ATOM 583 O O . LEU A 1 74 ? 0.365 2.028 -23.037 1.00 55.56 74 LEU A O 1
ATOM 587 N N . GLU A 1 75 ? -1.759 2.685 -23.277 1.00 55.44 75 GLU A N 1
ATOM 588 C CA . GLU A 1 75 ? -1.743 3.811 -22.344 1.00 55.44 75 GLU A CA 1
ATOM 589 C C . GLU A 1 75 ? -2.046 3.402 -20.897 1.00 55.44 75 GLU A C 1
ATOM 591 O O . GLU A 1 75 ? -1.900 4.220 -19.991 1.00 55.44 75 GLU A O 1
ATOM 596 N N . TYR A 1 76 ? -2.458 2.155 -20.649 1.00 56.50 76 TYR A N 1
ATOM 597 C CA . TYR A 1 76 ? -2.806 1.719 -19.299 1.00 56.50 76 TYR A CA 1
ATOM 598 C C . TYR A 1 76 ? -1.559 1.414 -18.451 1.00 56.50 76 TYR A C 1
ATOM 600 O O . TYR A 1 76 ? -0.603 0.809 -18.953 1.00 56.50 76 TYR A O 1
ATOM 608 N N . PRO A 1 77 ? -1.568 1.761 -17.144 1.00 59.56 77 PRO A N 1
ATOM 609 C CA . PRO A 1 77 ? -0.627 1.196 -16.193 1.00 59.56 77 PRO A CA 1
ATOM 610 C C . PRO A 1 77 ? -0.588 -0.318 -16.359 1.00 59.56 77 PRO A C 1
ATOM 612 O O . PRO A 1 77 ? -1.616 -0.936 -16.649 1.00 59.56 77 PRO A O 1
ATOM 615 N N . LEU A 1 78 ? 0.587 -0.924 -16.205 1.00 74.69 78 LEU A N 1
ATOM 616 C CA . LEU A 1 78 ? 0.706 -2.371 -16.333 1.00 74.69 78 LEU A CA 1
ATOM 617 C C . LEU A 1 78 ? 0.079 -3.012 -15.096 1.00 74.69 78 LEU A C 1
ATOM 619 O O . LEU A 1 78 ? 0.760 -3.280 -14.107 1.00 74.69 78 LEU A O 1
ATOM 623 N N . TYR A 1 79 ? -1.239 -3.187 -15.157 1.00 84.81 79 TYR A N 1
ATOM 624 C CA . TYR A 1 79 ? -2.028 -3.950 -14.209 1.00 84.81 79 TYR A CA 1
ATOM 625 C C . TYR A 1 79 ? -1.901 -5.422 -14.564 1.00 84.81 79 TYR A C 1
ATOM 627 O O . TYR A 1 79 ? -2.267 -5.860 -15.655 1.00 84.81 79 TYR A O 1
ATOM 635 N N . GLN A 1 80 ? -1.367 -6.186 -13.626 1.00 88.12 80 GLN A N 1
ATOM 636 C CA . GLN A 1 80 ? -1.153 -7.613 -13.771 1.00 88.12 80 GLN A CA 1
ATOM 637 C C . GLN A 1 80 ? -1.931 -8.329 -12.682 1.00 88.12 80 GLN A C 1
ATOM 639 O O . GLN A 1 80 ? -1.535 -8.267 -11.523 1.00 88.12 80 GLN A O 1
ATOM 644 N N . ASN A 1 81 ? -3.028 -9.002 -13.033 1.00 89.75 81 ASN A N 1
ATOM 645 C CA . ASN A 1 81 ? -3.733 -9.855 -12.079 1.00 89.75 81 ASN A CA 1
ATOM 646 C C . ASN A 1 81 ? -2.850 -11.073 -11.754 1.00 89.75 81 ASN A C 1
ATOM 648 O O . ASN A 1 81 ? -2.632 -11.937 -12.603 1.00 89.75 81 ASN A O 1
ATOM 652 N N . ILE A 1 82 ? -2.319 -11.122 -10.533 1.00 91.69 82 ILE A N 1
ATOM 653 C CA . ILE A 1 82 ? -1.396 -12.166 -10.073 1.00 91.69 82 ILE A CA 1
ATOM 654 C C . ILE A 1 82 ? -2.136 -13.501 -9.926 1.00 91.69 82 ILE A C 1
ATOM 656 O O . ILE A 1 82 ? -1.540 -14.547 -10.166 1.00 91.69 82 ILE A O 1
ATOM 660 N N . LEU A 1 83 ? -3.431 -13.472 -9.587 1.00 89.75 83 LEU A N 1
ATOM 661 C CA . LEU A 1 83 ? -4.261 -14.669 -9.408 1.00 89.75 83 LEU A CA 1
ATOM 662 C C . LEU A 1 83 ? -4.604 -15.357 -10.735 1.00 89.75 83 LEU A C 1
ATOM 664 O O . LEU A 1 83 ? -4.746 -16.576 -10.781 1.00 89.75 83 LEU A O 1
ATOM 668 N N . GLU A 1 84 ? -4.755 -14.596 -11.819 1.00 85.69 84 GLU A N 1
ATOM 669 C CA . GLU A 1 84 ? -5.086 -15.151 -13.140 1.00 85.69 84 GLU A CA 1
ATOM 670 C C . GLU A 1 84 ? -3.856 -15.616 -13.926 1.00 85.69 84 GLU A C 1
ATOM 672 O O . GLU A 1 84 ? -3.956 -16.437 -14.845 1.00 85.69 84 GLU A O 1
ATOM 677 N N . GLN A 1 85 ? -2.686 -15.077 -13.598 1.00 81.38 85 GLN A N 1
ATOM 678 C CA . GLN A 1 85 ? -1.453 -15.404 -14.291 1.00 81.38 85 GLN A CA 1
ATOM 679 C C . GLN A 1 85 ? -0.812 -16.684 -13.740 1.00 81.38 85 GLN A C 1
ATOM 681 O O . GLN A 1 85 ? -0.914 -17.017 -12.564 1.00 81.38 85 GLN A O 1
ATOM 686 N N . GLN A 1 86 ? -0.051 -17.383 -14.590 1.00 76.19 86 GLN A N 1
ATOM 687 C CA . GLN A 1 86 ? 0.718 -18.580 -14.200 1.00 76.19 86 GLN A CA 1
ATOM 688 C C . GLN A 1 86 ? 1.809 -18.307 -13.146 1.00 76.19 86 GLN A C 1
ATOM 690 O O . GLN A 1 86 ? 2.493 -19.233 -12.730 1.00 76.19 86 GLN A O 1
ATOM 695 N N . ILE A 1 87 ? 1.982 -17.053 -12.724 1.00 79.12 87 ILE A N 1
ATOM 696 C CA . ILE A 1 87 ? 2.879 -16.655 -11.635 1.00 79.12 87 ILE A CA 1
ATOM 697 C C . ILE A 1 87 ? 2.257 -16.863 -10.245 1.00 79.12 87 ILE A C 1
ATOM 699 O O . ILE A 1 87 ? 2.967 -16.721 -9.253 1.00 79.12 87 ILE A O 1
ATOM 703 N N . MET A 1 88 ? 0.962 -17.202 -10.159 1.00 78.69 88 MET A N 1
ATOM 704 C CA . MET A 1 88 ? 0.250 -17.408 -8.892 1.00 78.69 88 MET A CA 1
ATOM 705 C C . MET A 1 88 ? 0.934 -18.446 -7.994 1.00 78.69 88 MET A C 1
ATOM 707 O O . MET A 1 88 ? 1.020 -18.234 -6.788 1.00 78.69 88 MET A O 1
ATOM 711 N N . ASP A 1 89 ? 1.443 -19.537 -8.577 1.00 84.31 89 ASP A N 1
ATOM 712 C CA . ASP A 1 89 ? 2.042 -20.648 -7.823 1.00 84.31 89 ASP A CA 1
ATOM 713 C C . ASP A 1 89 ? 3.346 -20.252 -7.105 1.00 84.31 89 ASP A C 1
ATOM 715 O O . ASP A 1 89 ? 3.740 -20.908 -6.141 1.00 84.31 89 ASP A O 1
ATOM 719 N N . ASP A 1 90 ? 3.996 -19.173 -7.551 1.00 90.19 90 ASP A N 1
ATOM 720 C CA . ASP A 1 90 ? 5.264 -18.704 -6.992 1.00 90.19 90 ASP A CA 1
ATOM 721 C C . ASP A 1 90 ? 5.076 -17.570 -5.971 1.00 90.19 90 ASP A C 1
ATOM 723 O O . ASP A 1 90 ? 5.954 -17.356 -5.130 1.00 90.19 90 ASP A O 1
ATOM 727 N N . PHE A 1 91 ? 3.978 -16.803 -6.041 1.00 93.50 91 PHE A N 1
ATOM 728 C CA . PHE A 1 91 ? 3.810 -15.629 -5.179 1.00 93.50 91 PHE A CA 1
ATOM 729 C C . PHE A 1 91 ? 3.543 -16.051 -3.727 1.00 93.50 91 PHE A C 1
ATOM 731 O O . PHE A 1 91 ? 2.609 -16.816 -3.474 1.00 93.50 91 PHE A O 1
ATOM 738 N N . PRO A 1 92 ? 4.314 -15.554 -2.737 1.00 94.81 92 PRO A N 1
ATOM 739 C CA . PRO A 1 92 ? 4.297 -16.094 -1.380 1.00 94.81 92 PRO A CA 1
ATOM 740 C C . PRO A 1 92 ? 3.134 -15.533 -0.540 1.00 94.81 92 PRO A C 1
ATOM 742 O O . PRO A 1 92 ? 3.347 -14.985 0.542 1.00 94.81 92 PRO A O 1
ATOM 745 N N . PHE A 1 93 ? 1.890 -15.671 -1.016 1.00 94.31 93 PHE A N 1
ATOM 746 C CA . PHE A 1 93 ? 0.685 -15.182 -0.329 1.00 94.31 93 PHE A CA 1
ATOM 747 C C . PHE A 1 93 ? 0.585 -15.694 1.109 1.00 94.31 93 PHE A C 1
ATOM 749 O O . PHE A 1 93 ? 0.292 -14.926 2.025 1.00 94.31 93 PHE A O 1
ATOM 756 N N . ASP A 1 94 ? 0.888 -16.974 1.319 1.00 93.25 94 ASP A N 1
ATOM 757 C CA . ASP A 1 94 ? 0.833 -17.593 2.641 1.00 93.25 94 ASP A CA 1
ATOM 758 C C . ASP A 1 94 ? 1.832 -16.951 3.611 1.00 93.25 94 ASP A C 1
ATOM 760 O O . ASP A 1 94 ? 1.495 -16.693 4.765 1.00 93.25 94 ASP A O 1
ATOM 764 N N . ALA A 1 95 ? 3.039 -16.624 3.142 1.00 93.81 95 ALA A N 1
ATOM 765 C CA . ALA A 1 95 ? 4.070 -16.015 3.979 1.00 93.81 95 ALA A CA 1
ATOM 766 C C . ALA A 1 95 ? 3.705 -14.589 4.427 1.00 93.81 95 ALA A C 1
ATOM 768 O O . ALA A 1 95 ? 4.192 -14.125 5.451 1.00 93.81 95 ALA A O 1
ATOM 769 N N . ILE A 1 96 ? 2.837 -13.890 3.687 1.00 95.00 96 ILE A N 1
ATOM 770 C CA . ILE A 1 96 ? 2.393 -12.528 4.024 1.00 95.00 96 ILE A CA 1
ATOM 771 C C . ILE A 1 96 ? 1.504 -12.515 5.274 1.00 95.00 96 ILE A C 1
ATOM 773 O O . ILE A 1 96 ? 1.543 -11.555 6.047 1.00 95.00 96 ILE A O 1
ATOM 777 N N . LEU A 1 97 ? 0.708 -13.568 5.481 1.00 94.75 97 LEU A N 1
ATOM 778 C CA . LEU A 1 97 ? -0.217 -13.684 6.614 1.00 94.75 97 LEU A CA 1
ATOM 779 C C . LEU A 1 97 ? 0.291 -14.602 7.735 1.00 94.75 97 LEU A C 1
ATOM 781 O O . LEU A 1 97 ? -0.337 -14.660 8.794 1.00 94.75 97 LEU A O 1
ATOM 785 N N . GLN A 1 98 ? 1.398 -15.315 7.523 1.00 93.56 98 GLN A N 1
ATOM 786 C CA . GLN A 1 98 ? 2.024 -16.157 8.539 1.00 93.56 98 GLN A CA 1
ATOM 787 C C . GLN A 1 98 ? 2.873 -15.328 9.501 1.00 93.56 98 GLN A C 1
ATOM 789 O O . GLN A 1 98 ? 3.601 -14.425 9.100 1.00 93.56 98 GLN A O 1
ATOM 794 N N . GLU A 1 99 ? 2.779 -15.647 10.789 1.00 86.88 99 GLU A N 1
ATOM 795 C CA . GLU A 1 99 ? 3.634 -15.051 11.812 1.00 86.88 99 GLU A CA 1
ATOM 796 C C . GLU A 1 99 ? 5.079 -15.501 11.612 1.00 86.88 99 GLU A C 1
ATOM 798 O O . GLU A 1 99 ? 5.373 -16.699 11.597 1.00 86.88 99 GLU A O 1
ATOM 803 N N . ASP A 1 100 ? 5.987 -14.531 11.507 1.00 79.88 100 ASP A N 1
ATOM 804 C CA . ASP A 1 100 ? 7.404 -14.797 11.699 1.00 79.88 100 ASP A CA 1
ATOM 805 C C . ASP A 1 100 ? 7.553 -15.292 13.143 1.00 79.88 100 ASP A C 1
ATOM 807 O O . ASP A 1 100 ? 7.264 -14.550 14.080 1.00 79.88 100 ASP A O 1
ATOM 811 N N . GLY A 1 101 ? 7.965 -16.544 13.346 1.00 74.88 101 GLY A N 1
ATOM 812 C CA . GLY A 1 101 ? 8.055 -17.180 14.671 1.00 74.88 101 GLY A CA 1
ATOM 813 C C . GLY A 1 101 ? 9.079 -16.571 15.645 1.00 74.88 101 GLY A C 1
ATOM 814 O O . GLY A 1 101 ? 9.456 -17.243 16.599 1.00 74.88 101 GLY A O 1
ATOM 815 N N . ASP A 1 102 ? 9.523 -15.340 15.397 1.00 63.84 102 ASP A N 1
ATOM 816 C CA . ASP A 1 102 ? 10.584 -14.600 16.085 1.00 63.84 102 ASP A CA 1
ATOM 817 C C . ASP A 1 102 ? 10.064 -13.263 16.662 1.00 63.84 102 ASP A C 1
ATOM 819 O O . ASP A 1 102 ? 10.782 -12.267 16.732 1.00 63.84 102 ASP A O 1
ATOM 823 N N . GLU A 1 103 ? 8.800 -13.207 17.098 1.00 60.62 103 GLU A N 1
ATOM 824 C CA . GLU A 1 103 ? 8.320 -12.108 17.951 1.00 60.62 103 GLU A CA 1
ATOM 825 C C . GLU A 1 103 ? 8.900 -12.262 19.367 1.00 60.62 103 GLU A C 1
ATOM 827 O O . GLU A 1 103 ? 8.215 -12.636 20.318 1.00 60.62 103 GLU A O 1
ATOM 832 N N . THR A 1 104 ? 10.195 -11.993 19.527 1.00 57.72 104 THR A N 1
ATOM 833 C CA . THR A 1 104 ? 10.723 -11.645 20.844 1.00 57.72 104 THR A CA 1
ATOM 834 C C . THR A 1 104 ? 10.203 -10.249 21.175 1.00 57.72 104 THR A C 1
ATOM 836 O O . THR A 1 104 ? 10.710 -9.258 20.658 1.00 57.72 104 THR A O 1
ATOM 839 N N . GLU A 1 105 ? 9.172 -10.179 22.023 1.00 59.25 105 GLU A N 1
ATOM 840 C CA . GLU A 1 105 ? 8.621 -8.941 22.612 1.00 59.25 105 GLU A CA 1
ATOM 841 C C . GLU A 1 105 ? 9.656 -8.136 23.428 1.00 59.25 105 GLU A C 1
ATOM 843 O O . GLU A 1 105 ? 9.367 -7.032 23.889 1.00 59.25 105 GLU A O 1
ATOM 848 N N . ASP A 1 106 ? 10.869 -8.661 23.586 1.00 54.50 106 ASP A N 1
ATOM 849 C CA . ASP A 1 106 ? 11.961 -8.023 24.299 1.00 54.50 106 ASP A CA 1
ATOM 850 C C . ASP A 1 106 ? 12.730 -7.107 23.338 1.00 54.50 106 ASP A C 1
ATOM 852 O O . ASP A 1 106 ? 13.735 -7.490 22.738 1.00 54.50 106 ASP A O 1
ATOM 856 N N . GLY A 1 107 ? 12.219 -5.886 23.165 1.00 58.62 107 GLY A N 1
ATOM 857 C CA . GLY A 1 107 ? 12.985 -4.805 22.557 1.00 58.62 107 GLY A CA 1
ATOM 858 C C . GLY A 1 107 ? 14.271 -4.598 23.353 1.00 58.62 107 GLY A C 1
ATOM 859 O O . GLY A 1 107 ? 14.219 -4.205 24.517 1.00 58.62 107 GLY A O 1
ATOM 860 N N . ASP A 1 108 ? 15.417 -4.896 22.740 1.00 55.75 108 ASP A N 1
ATOM 861 C CA . ASP A 1 108 ? 16.722 -4.555 23.301 1.00 55.75 108 ASP A CA 1
ATOM 862 C C . ASP A 1 108 ? 16.756 -3.033 23.503 1.00 55.75 108 ASP A C 1
ATOM 864 O O . ASP A 1 108 ? 16.796 -2.264 22.538 1.00 55.75 108 ASP A O 1
ATOM 868 N N . GLU A 1 109 ? 16.701 -2.600 24.765 1.00 60.62 109 GLU A N 1
ATOM 869 C CA . GLU A 1 109 ? 16.878 -1.202 25.146 1.00 60.62 109 GLU A CA 1
ATOM 870 C C . GLU A 1 109 ? 18.252 -0.747 24.628 1.00 60.62 109 GLU A C 1
ATOM 872 O O . GLU A 1 109 ? 19.301 -1.147 25.140 1.00 60.62 109 GLU A O 1
ATOM 877 N N . THR A 1 110 ? 18.272 0.072 23.576 1.00 65.81 110 THR A N 1
ATOM 878 C CA . THR A 1 110 ? 19.509 0.691 23.105 1.00 65.81 110 THR A CA 1
ATOM 879 C C . THR A 1 110 ? 20.005 1.670 24.174 1.00 65.81 110 THR A C 1
ATOM 881 O O . THR A 1 110 ? 19.231 2.450 24.730 1.00 65.81 110 THR A O 1
ATOM 884 N N . GLU A 1 111 ? 21.312 1.649 24.470 1.00 72.88 111 GLU A N 1
ATOM 885 C CA . GLU A 1 111 ? 21.939 2.447 25.546 1.00 72.88 111 GLU A CA 1
ATOM 886 C C . GLU A 1 111 ? 21.729 3.976 25.410 1.00 72.88 111 GLU A C 1
ATOM 888 O O . GLU A 1 111 ? 21.951 4.710 26.374 1.00 72.88 111 GLU A O 1
ATOM 893 N N . ASP A 1 112 ? 21.245 4.455 24.258 1.00 68.81 112 ASP A N 1
ATOM 894 C CA . ASP A 1 112 ? 21.007 5.873 23.965 1.00 68.81 112 ASP A CA 1
ATOM 895 C C . ASP A 1 112 ? 19.547 6.335 24.175 1.00 68.81 112 ASP A C 1
ATOM 897 O O . ASP A 1 112 ? 19.237 7.510 23.975 1.00 68.81 112 ASP A O 1
ATOM 901 N N . GLY A 1 113 ? 18.639 5.458 24.622 1.00 67.06 113 GLY A N 1
ATOM 902 C CA . GLY A 1 113 ? 17.303 5.839 25.112 1.00 67.06 113 GLY A CA 1
ATOM 903 C C . GLY A 1 113 ? 16.300 6.354 24.066 1.00 67.06 113 GLY A C 1
ATOM 904 O O . GLY A 1 113 ? 15.168 6.678 24.427 1.00 67.06 113 GLY A O 1
ATOM 905 N N . GLU A 1 114 ? 16.667 6.410 22.783 1.00 70.75 114 GLU A N 1
ATOM 906 C CA . GLU A 1 114 ? 15.721 6.555 21.674 1.00 70.75 114 GLU A CA 1
ATOM 907 C C . GLU A 1 114 ? 15.446 5.176 21.064 1.00 70.75 114 GLU A C 1
ATOM 909 O O . GLU A 1 114 ? 16.199 4.681 20.225 1.00 70.75 114 GLU A O 1
ATOM 914 N N . GLU A 1 115 ? 14.348 4.544 21.486 1.00 72.00 115 GLU A N 1
ATOM 915 C CA . GLU A 1 115 ? 13.826 3.353 20.816 1.00 72.00 115 GLU A CA 1
ATOM 916 C C . GLU A 1 115 ? 13.483 3.706 19.363 1.00 72.00 115 GLU A C 1
ATOM 918 O O . GLU A 1 115 ? 12.505 4.413 19.077 1.00 72.00 115 GLU A O 1
ATOM 923 N N . ALA A 1 116 ? 14.291 3.209 18.424 1.00 77.31 116 ALA A N 1
ATOM 924 C CA . ALA A 1 116 ? 13.958 3.257 17.012 1.00 77.31 116 ALA A CA 1
ATOM 925 C C . ALA A 1 116 ? 12.604 2.562 16.818 1.00 77.31 116 ALA A C 1
ATOM 927 O O . ALA A 1 116 ? 12.433 1.399 17.180 1.00 77.31 116 ALA A O 1
ATOM 928 N N . PHE A 1 117 ? 11.619 3.275 16.267 1.00 82.75 117 PHE A N 1
ATOM 929 C CA . PHE A 1 117 ? 10.306 2.687 16.027 1.00 82.75 117 PHE A CA 1
ATOM 930 C C . PHE A 1 117 ? 10.423 1.570 14.990 1.00 82.75 117 PHE A C 1
ATOM 932 O O . PHE A 1 117 ? 10.565 1.832 13.794 1.00 82.75 117 PHE A O 1
ATOM 939 N N . GLN A 1 118 ? 10.357 0.325 15.451 1.00 90.31 118 GLN A N 1
ATOM 940 C CA . GLN A 1 118 ? 10.363 -0.831 14.575 1.00 90.31 118 GLN A CA 1
ATOM 941 C C . GLN A 1 118 ? 8.999 -0.971 13.896 1.00 90.31 118 GLN A C 1
ATOM 943 O O . GLN A 1 118 ? 7.951 -0.927 14.544 1.00 90.31 118 GLN A O 1
ATOM 948 N N . LEU A 1 119 ? 9.005 -1.138 12.572 1.00 92.75 119 LEU A N 1
ATOM 949 C CA . LEU A 1 119 ? 7.776 -1.400 11.833 1.00 92.75 119 LEU A CA 1
ATOM 950 C C . LEU A 1 119 ? 7.221 -2.781 12.222 1.00 92.75 119 LEU A C 1
ATOM 952 O O . LEU A 1 119 ? 7.968 -3.764 12.178 1.00 92.75 119 LEU A O 1
ATOM 956 N N . PRO A 1 120 ? 5.922 -2.885 12.552 1.00 94.62 120 PRO A N 1
ATOM 957 C CA . PRO A 1 120 ? 5.307 -4.170 12.855 1.00 94.62 120 PRO A CA 1
ATOM 958 C C . PRO A 1 120 ? 5.252 -5.071 11.616 1.00 94.62 120 PRO A C 1
ATOM 960 O O . PRO A 1 120 ? 5.248 -4.584 10.482 1.00 94.62 120 PRO A O 1
ATOM 963 N N . SER A 1 121 ? 5.171 -6.386 11.835 1.00 96.06 121 SER A N 1
ATOM 964 C CA . SER A 1 121 ? 4.837 -7.355 10.783 1.00 96.06 121 SER A CA 1
ATOM 965 C C . SER A 1 121 ? 3.387 -7.165 10.310 1.00 96.06 121 SER A C 1
ATOM 967 O O . SER A 1 121 ? 2.558 -6.583 11.020 1.00 96.06 121 SER A O 1
ATOM 969 N N . ILE A 1 122 ? 3.059 -7.670 9.116 1.00 96.81 122 ILE A N 1
ATOM 970 C CA . ILE A 1 122 ? 1.682 -7.654 8.594 1.00 96.81 122 ILE A CA 1
ATOM 971 C C . ILE A 1 122 ? 0.706 -8.379 9.546 1.00 96.81 122 ILE A C 1
ATOM 973 O O . ILE A 1 122 ? -0.284 -7.753 9.938 1.00 96.81 122 ILE A O 1
ATOM 977 N N . PRO A 1 123 ? 0.962 -9.627 9.996 1.00 96.31 123 PRO A N 1
ATOM 978 C CA . PRO A 1 123 ? 0.051 -10.326 10.905 1.00 96.31 123 PRO A CA 1
ATOM 979 C C . PRO A 1 123 ? -0.149 -9.589 12.231 1.00 96.31 123 PRO A C 1
ATOM 981 O O . PRO A 1 123 ? -1.286 -9.442 12.686 1.00 96.31 123 PRO A O 1
ATOM 984 N N . TYR A 1 124 ? 0.929 -9.063 12.824 1.00 95.31 124 TYR A N 1
ATOM 985 C CA . TYR A 1 124 ? 0.847 -8.284 14.059 1.00 95.31 124 TYR A CA 1
ATOM 986 C C . TYR A 1 124 ? -0.011 -7.031 13.871 1.00 95.31 124 TYR A C 1
ATOM 988 O O . TYR A 1 124 ? -0.893 -6.746 14.683 1.00 95.31 124 TYR A O 1
ATOM 996 N N . ALA A 1 125 ? 0.203 -6.285 12.785 1.00 96.44 125 ALA A N 1
ATOM 997 C CA . ALA A 1 125 ? -0.567 -5.084 12.494 1.00 96.44 125 ALA A CA 1
ATOM 998 C C . ALA A 1 125 ? -2.057 -5.385 12.277 1.00 96.44 125 ALA A C 1
ATOM 1000 O O . ALA A 1 125 ? -2.898 -4.641 12.778 1.00 96.44 125 ALA A O 1
ATOM 1001 N N . LEU A 1 126 ? -2.396 -6.478 11.589 1.00 96.69 126 LEU A N 1
ATOM 1002 C CA . LEU A 1 126 ? -3.780 -6.919 11.386 1.00 96.69 126 LEU A CA 1
ATOM 1003 C C . LEU A 1 126 ? -4.468 -7.258 12.718 1.00 96.69 126 LEU A C 1
ATOM 1005 O O . LEU A 1 126 ? -5.562 -6.756 12.995 1.00 96.69 126 LEU A O 1
ATOM 1009 N N . LYS A 1 127 ? -3.793 -8.016 13.591 1.00 94.94 127 LYS A N 1
ATOM 1010 C CA . LYS A 1 127 ? -4.271 -8.309 14.953 1.00 94.94 127 LYS A CA 1
ATOM 1011 C C . LYS A 1 127 ? -4.460 -7.043 15.770 1.00 94.94 127 LYS A C 1
ATOM 1013 O O . LYS A 1 127 ? -5.508 -6.826 16.378 1.00 94.94 127 LYS A O 1
ATOM 1018 N N . ARG A 1 128 ? -3.436 -6.190 15.787 1.00 94.50 128 ARG A N 1
ATOM 1019 C CA . ARG A 1 128 ? -3.403 -5.013 16.645 1.00 94.50 128 ARG A CA 1
ATOM 1020 C C . ARG A 1 128 ? -4.367 -3.944 16.161 1.00 94.50 128 ARG A C 1
ATOM 1022 O O . ARG A 1 128 ? -5.078 -3.392 16.984 1.00 94.50 128 ARG A O 1
ATOM 1029 N N . TYR A 1 129 ? -4.406 -3.623 14.876 1.00 95.12 129 TYR A N 1
ATOM 1030 C CA . TYR A 1 129 ? -5.064 -2.414 14.373 1.00 95.12 129 TYR A CA 1
ATOM 1031 C C . TYR A 1 129 ? -6.306 -2.670 13.518 1.00 95.12 129 TYR A C 1
ATOM 1033 O O . TYR A 1 129 ? -7.010 -1.710 13.218 1.00 95.12 129 TYR A O 1
ATOM 1041 N N . PHE A 1 130 ? -6.603 -3.918 13.151 1.00 94.81 130 PHE A N 1
ATOM 1042 C CA . PHE A 1 130 ? -7.741 -4.256 12.284 1.00 94.81 130 PHE A CA 1
ATOM 1043 C C . PHE A 1 130 ? -8.673 -5.316 12.891 1.00 94.81 130 PHE A C 1
ATOM 1045 O O . PHE A 1 130 ? -9.582 -5.783 12.213 1.00 94.81 130 PHE A O 1
ATOM 1052 N N . ASP A 1 131 ? -8.484 -5.662 14.172 1.00 93.12 131 ASP A N 1
ATOM 1053 C CA . ASP A 1 131 ? -9.317 -6.626 14.914 1.00 93.12 131 ASP A CA 1
ATOM 1054 C C . ASP A 1 131 ? -9.353 -8.028 14.268 1.00 93.12 131 ASP A C 1
ATOM 1056 O O . ASP A 1 131 ? -10.358 -8.734 14.288 1.00 93.12 131 ASP A O 1
ATOM 1060 N N . VAL A 1 132 ? -8.234 -8.435 13.659 1.00 94.19 132 VAL A N 1
ATOM 1061 C CA . VAL A 1 132 ? -8.083 -9.733 12.989 1.00 94.19 132 VAL A CA 1
ATOM 1062 C C . VAL A 1 132 ? -7.222 -10.643 13.865 1.00 94.19 132 VAL A C 1
ATOM 1064 O O . VAL A 1 132 ? -6.003 -10.672 13.735 1.00 94.19 132 VAL A O 1
ATOM 1067 N N . SER A 1 133 ? -7.840 -11.384 14.783 1.00 93.19 133 SER A N 1
ATOM 1068 C CA . SER A 1 133 ? -7.131 -12.261 15.731 1.00 93.19 133 SER A CA 1
ATOM 1069 C C . SER A 1 133 ? -6.297 -13.358 15.053 1.00 93.19 133 SER A C 1
ATOM 1071 O O . SER A 1 133 ? -5.201 -13.661 15.520 1.00 93.19 133 SER A O 1
ATOM 1073 N N . HIS A 1 134 ? -6.802 -13.934 13.959 1.00 93.25 134 HIS A N 1
ATOM 1074 C CA . HIS A 1 134 ? -6.142 -15.014 13.215 1.00 93.25 134 HIS A CA 1
ATOM 1075 C C . HIS A 1 134 ? -6.171 -14.700 11.712 1.00 93.25 134 HIS A C 1
ATOM 1077 O O . HIS A 1 134 ? -7.065 -15.181 11.013 1.00 93.25 134 HIS A O 1
ATOM 1083 N N . PRO A 1 135 ? -5.239 -13.874 11.193 1.00 92.88 135 PRO A N 1
ATOM 1084 C CA . PRO A 1 135 ? -5.280 -13.393 9.810 1.00 92.88 135 PRO A CA 1
ATOM 1085 C C . PRO A 1 135 ? -5.434 -14.479 8.748 1.00 92.88 135 PRO A C 1
ATOM 1087 O O . PRO A 1 135 ? -6.267 -14.330 7.861 1.00 92.88 135 PRO A O 1
ATOM 1090 N N . SER A 1 136 ? -4.716 -15.593 8.876 1.00 91.38 136 SER A N 1
ATOM 1091 C CA . SER A 1 136 ? -4.783 -16.721 7.937 1.00 91.38 136 SER A CA 1
ATOM 1092 C C . SER A 1 136 ? -6.125 -17.469 7.927 1.00 91.38 136 SER A C 1
ATOM 1094 O O . SER A 1 136 ? -6.432 -18.151 6.953 1.00 91.38 136 SER A O 1
ATOM 1096 N N . GLU A 1 137 ? -6.931 -17.360 8.986 1.00 93.31 137 GLU A N 1
ATOM 1097 C CA . GLU A 1 137 ? -8.242 -18.021 9.099 1.00 93.31 137 GLU A CA 1
ATOM 1098 C C . GLU A 1 137 ? -9.408 -17.051 8.852 1.00 93.31 137 GLU A C 1
ATOM 1100 O O . GLU A 1 137 ? -10.480 -17.433 8.372 1.00 93.31 137 GLU A O 1
ATOM 1105 N N . GLN A 1 138 ? -9.212 -15.783 9.217 1.00 94.44 138 GLN A N 1
ATOM 1106 C CA . GLN A 1 138 ? -10.249 -14.757 9.208 1.00 94.44 138 GLN A CA 1
ATOM 1107 C C . GLN A 1 138 ? -10.249 -13.910 7.945 1.00 94.44 138 GLN A C 1
ATOM 1109 O O . GLN A 1 138 ? -11.273 -13.299 7.651 1.00 94.44 138 GLN A O 1
ATOM 1114 N N . LEU A 1 139 ? -9.144 -13.860 7.202 1.00 95.06 139 LEU A N 1
ATOM 1115 C CA . LEU A 1 139 ? -9.066 -13.124 5.949 1.00 95.06 139 LEU A CA 1
ATOM 1116 C C . LEU A 1 139 ? -9.045 -14.084 4.770 1.00 95.06 139 LEU A C 1
ATOM 1118 O O . LEU A 1 139 ? -8.288 -15.050 4.733 1.00 95.06 139 LEU A O 1
ATOM 1122 N N . ARG A 1 140 ? -9.866 -13.774 3.771 1.00 94.56 140 ARG A N 1
ATOM 1123 C CA . ARG A 1 140 ? -9.805 -14.394 2.453 1.00 94.56 140 ARG A CA 1
ATOM 1124 C C . ARG A 1 140 ? -9.248 -13.379 1.471 1.00 94.56 140 ARG A C 1
ATOM 1126 O O . ARG A 1 140 ? -9.795 -12.281 1.372 1.00 94.56 140 ARG A O 1
ATOM 1133 N N . LEU A 1 141 ? -8.198 -13.762 0.750 1.00 95.00 141 LEU A N 1
ATOM 1134 C CA . LEU A 1 141 ? -7.713 -13.000 -0.396 1.00 95.00 141 LEU A CA 1
ATOM 1135 C C . LEU A 1 141 ? -8.815 -12.956 -1.464 1.00 95.00 141 LEU A C 1
ATOM 1137 O O . LEU A 1 141 ? -9.395 -13.991 -1.796 1.00 95.00 141 LEU A O 1
ATOM 1141 N N . ASP A 1 142 ? -9.133 -11.761 -1.941 1.00 93.94 142 ASP A N 1
ATOM 1142 C CA . ASP A 1 142 ? -10.174 -11.523 -2.942 1.00 93.94 142 ASP A CA 1
ATOM 1143 C C . ASP A 1 142 ? -9.565 -11.183 -4.298 1.00 93.94 142 ASP A C 1
ATOM 1145 O O . ASP A 1 142 ? -9.883 -11.833 -5.289 1.00 93.94 142 ASP A O 1
ATOM 1149 N N . ASP A 1 143 ? -8.625 -10.239 -4.315 1.00 95.00 143 ASP A N 1
ATOM 1150 C CA . ASP A 1 143 ? -7.862 -9.866 -5.499 1.00 95.00 143 ASP A CA 1
ATOM 1151 C C . ASP A 1 143 ? -6.386 -9.632 -5.147 1.00 95.00 143 ASP A C 1
ATOM 1153 O O . ASP A 1 143 ? -6.030 -9.273 -4.016 1.00 95.00 143 ASP A O 1
ATOM 1157 N N . ALA A 1 144 ? -5.522 -9.845 -6.133 1.00 95.62 144 ALA A N 1
ATOM 1158 C CA . ALA A 1 144 ? -4.103 -9.552 -6.044 1.00 95.62 144 ALA A CA 1
ATOM 1159 C C . ALA A 1 144 ? -3.589 -9.090 -7.400 1.00 95.62 144 ALA A C 1
ATOM 1161 O O . ALA A 1 144 ? -3.592 -9.851 -8.370 1.00 95.62 144 ALA A O 1
ATOM 1162 N N . PHE A 1 145 ? -3.096 -7.858 -7.464 1.00 93.62 145 PHE A N 1
ATOM 1163 C CA . PHE A 1 145 ? -2.595 -7.302 -8.710 1.00 93.62 145 PHE A CA 1
ATOM 1164 C C . PHE A 1 145 ? -1.293 -6.532 -8.527 1.00 93.62 145 PHE A C 1
ATOM 1166 O O . PHE A 1 145 ? -1.120 -5.740 -7.600 1.00 93.62 145 PHE A O 1
ATOM 1173 N N . GLY A 1 146 ? -0.364 -6.777 -9.446 1.00 94.06 146 GLY A N 1
ATOM 1174 C CA . GLY A 1 146 ? 0.828 -5.970 -9.633 1.00 94.06 146 GLY A CA 1
ATOM 1175 C C . GLY A 1 146 ? 0.481 -4.713 -10.418 1.00 94.06 146 GLY A C 1
ATOM 1176 O O . GLY A 1 146 ? -0.270 -4.779 -11.391 1.00 94.06 146 GLY A O 1
ATOM 1177 N N . VAL A 1 147 ? 1.030 -3.573 -10.011 1.00 93.38 147 VAL A N 1
ATOM 1178 C CA . VAL A 1 147 ? 0.929 -2.320 -10.759 1.00 93.38 147 VAL A CA 1
ATOM 1179 C C . VAL A 1 147 ? 2.322 -1.768 -10.979 1.00 93.38 147 VAL A C 1
ATOM 1181 O O . VAL A 1 147 ? 3.000 -1.385 -10.023 1.00 93.38 147 VAL A O 1
ATOM 1184 N N . HIS A 1 148 ? 2.734 -1.714 -12.241 1.00 93.44 148 HIS A N 1
ATOM 1185 C CA . HIS A 1 148 ? 3.982 -1.079 -12.635 1.00 93.44 148 HIS A CA 1
ATOM 1186 C C . HIS A 1 148 ? 3.713 0.263 -13.318 1.00 93.44 148 HIS A C 1
ATOM 1188 O O . HIS A 1 148 ? 3.055 0.353 -14.363 1.00 93.44 148 HIS A O 1
ATOM 1194 N N . TYR A 1 149 ? 4.255 1.306 -12.700 1.00 91.25 149 TYR A N 1
ATOM 1195 C CA . TYR A 1 149 ? 4.236 2.668 -13.195 1.00 91.25 149 TYR A CA 1
ATOM 1196 C C . TYR A 1 149 ? 5.606 3.008 -13.775 1.00 91.25 149 TYR A C 1
ATOM 1198 O O . TYR A 1 149 ? 6.630 2.692 -13.166 1.00 91.25 149 TYR A O 1
ATOM 1206 N N . ASN A 1 150 ? 5.635 3.732 -14.887 1.00 90.38 150 ASN A N 1
ATOM 1207 C CA . ASN A 1 150 ? 6.852 4.322 -15.435 1.00 90.38 150 ASN A CA 1
ATOM 1208 C C . ASN A 1 150 ? 6.548 5.677 -16.086 1.00 90.38 150 ASN A C 1
ATOM 1210 O O . ASN A 1 150 ? 5.420 5.939 -16.494 1.00 90.38 150 ASN A O 1
ATOM 1214 N N . LEU A 1 151 ? 7.557 6.540 -16.208 1.00 88.00 151 LEU A N 1
ATOM 1215 C CA . LEU A 1 151 ? 7.384 7.870 -16.815 1.00 88.00 151 LEU A CA 1
ATOM 1216 C C . LEU A 1 151 ? 7.126 7.858 -18.332 1.00 88.00 151 LEU A C 1
ATOM 1218 O O . LEU A 1 151 ? 6.888 8.913 -18.910 1.00 88.00 151 LEU A O 1
ATOM 1222 N N . GLN A 1 152 ? 7.182 6.700 -18.995 1.00 85.50 152 GLN A N 1
ATOM 1223 C CA . GLN A 1 152 ? 6.808 6.600 -20.409 1.00 85.50 152 GLN A CA 1
ATOM 1224 C C . GLN A 1 152 ? 5.282 6.525 -20.585 1.00 85.50 152 GLN A C 1
ATOM 1226 O O . GLN A 1 152 ? 4.789 6.735 -21.691 1.00 85.50 152 GLN A O 1
ATOM 1231 N N . GLN A 1 153 ? 4.534 6.245 -19.511 1.00 83.12 153 GLN A N 1
ATOM 1232 C CA . GLN A 1 153 ? 3.074 6.300 -19.496 1.00 83.12 153 GLN A CA 1
ATOM 1233 C C . GLN A 1 153 ? 2.595 7.755 -19.527 1.00 83.12 153 GLN A C 1
ATOM 1235 O O . GLN A 1 153 ? 3.106 8.603 -18.799 1.00 83.12 153 GLN A O 1
ATOM 1240 N N . HIS A 1 154 ? 1.576 8.034 -20.344 1.00 81.12 154 HIS A N 1
ATOM 1241 C CA . HIS A 1 154 ? 0.983 9.371 -20.449 1.00 81.12 154 HIS A CA 1
ATOM 1242 C C . HIS A 1 154 ? 0.317 9.813 -19.134 1.00 81.12 154 HIS A C 1
ATOM 1244 O O . HIS A 1 154 ? 0.319 10.995 -18.798 1.00 81.12 154 HIS A O 1
ATOM 1250 N N . ASP A 1 155 ? -0.261 8.869 -18.389 1.00 85.06 155 ASP A N 1
ATOM 1251 C CA . ASP A 1 155 ? -0.892 9.118 -17.098 1.00 85.06 155 ASP A CA 1
ATOM 1252 C C . ASP A 1 155 ? -0.473 8.043 -16.091 1.00 85.06 155 ASP A C 1
ATOM 1254 O O . ASP A 1 155 ? -0.683 6.848 -16.292 1.00 85.06 155 ASP A O 1
ATOM 1258 N N . THR A 1 156 ? 0.141 8.484 -14.997 1.00 88.69 156 THR A N 1
ATOM 1259 C CA . THR A 1 156 ? 0.546 7.634 -13.867 1.00 88.69 156 THR A CA 1
ATOM 1260 C C . THR A 1 156 ? -0.311 7.890 -12.626 1.00 88.69 156 THR A C 1
ATOM 1262 O O . THR A 1 156 ? -0.006 7.389 -11.541 1.00 88.69 156 THR A O 1
ATOM 1265 N N . THR A 1 157 ? -1.374 8.689 -12.759 1.00 90.19 157 THR A N 1
ATOM 1266 C CA . THR A 1 157 ? -2.345 8.923 -11.695 1.00 90.19 157 THR A CA 1
ATOM 1267 C C . THR A 1 157 ? -3.309 7.746 -11.575 1.00 90.19 157 THR A C 1
ATOM 1269 O O . THR A 1 157 ? -3.634 7.054 -12.537 1.00 90.19 157 THR A O 1
ATOM 1272 N N . GLY A 1 158 ? -3.792 7.516 -10.360 1.00 89.12 158 GLY A N 1
ATOM 1273 C CA . GLY A 1 158 ? -4.923 6.632 -10.106 1.00 89.12 158 GLY A CA 1
ATOM 1274 C C . GLY A 1 158 ? -6.081 7.483 -9.625 1.00 89.12 158 GLY A C 1
ATOM 1275 O O . GLY A 1 158 ? -5.907 8.215 -8.658 1.00 89.12 158 GLY A O 1
ATOM 1276 N N . LYS A 1 159 ? -7.246 7.395 -10.274 1.00 92.06 159 LYS A N 1
ATOM 1277 C CA . LYS A 1 159 ? -8.432 8.180 -9.896 1.00 92.06 159 LYS A CA 1
ATOM 1278 C C . LYS A 1 159 ? -8.872 7.868 -8.470 1.00 92.06 159 LYS A C 1
ATOM 1280 O O . LYS A 1 159 ? -8.725 6.743 -7.998 1.00 92.06 159 LYS A O 1
ATOM 1285 N N . LYS A 1 160 ? -9.520 8.833 -7.822 1.00 94.69 160 LYS A N 1
ATOM 1286 C CA . LYS A 1 160 ? -10.208 8.616 -6.550 1.00 94.69 160 LYS A CA 1
ATOM 1287 C C . LYS A 1 160 ? -11.184 7.443 -6.577 1.00 94.69 160 LYS A C 1
ATOM 1289 O O . LYS A 1 160 ? -12.153 7.457 -7.335 1.00 94.69 160 LYS A O 1
ATOM 1294 N N . HIS A 1 161 ? -10.987 6.503 -5.660 1.00 94.69 161 HIS A N 1
ATOM 1295 C CA . HIS A 1 161 ? -11.829 5.324 -5.488 1.00 94.69 161 HIS A CA 1
ATOM 1296 C C . HIS A 1 161 ? -11.840 4.838 -4.029 1.00 94.69 161 HIS A C 1
ATOM 1298 O O . HIS A 1 161 ? -11.303 5.480 -3.122 1.00 94.69 161 HIS A O 1
ATOM 1304 N N . GLN A 1 162 ? -12.549 3.735 -3.811 1.00 96.31 162 GLN A N 1
ATOM 1305 C CA . GLN A 1 162 ? -12.482 2.876 -2.634 1.00 96.31 162 GLN A CA 1
ATOM 1306 C C . GLN A 1 162 ? -12.279 1.457 -3.157 1.00 96.31 162 GLN A C 1
ATOM 1308 O O . GLN A 1 162 ? -12.863 1.114 -4.189 1.00 96.31 162 GLN A O 1
ATOM 1313 N N . ASP A 1 163 ? -11.509 0.646 -2.448 1.00 95.25 163 ASP A N 1
ATOM 1314 C CA . ASP A 1 163 ? -11.329 -0.748 -2.828 1.00 95.25 163 ASP A CA 1
ATOM 1315 C C . ASP A 1 163 ? -12.559 -1.559 -2.408 1.00 95.25 163 ASP A C 1
ATOM 1317 O O . ASP A 1 163 ? -13.120 -1.319 -1.329 1.00 95.25 163 ASP A O 1
ATOM 1321 N N . PRO A 1 164 ? -12.993 -2.541 -3.213 1.00 93.00 164 PRO A N 1
ATOM 1322 C CA . PRO A 1 164 ? -14.055 -3.470 -2.837 1.00 93.00 164 PRO A CA 1
ATOM 1323 C C . PRO A 1 164 ? -13.557 -4.519 -1.844 1.00 93.00 164 PRO A C 1
ATOM 1325 O O . PRO A 1 164 ? -13.656 -5.709 -2.094 1.00 93.00 164 PRO A O 1
ATOM 1328 N N . SER A 1 165 ? -13.013 -4.090 -0.714 1.00 94.88 165 SER A N 1
ATOM 1329 C CA . SER A 1 165 ? -12.413 -4.966 0.285 1.00 94.88 165 SER A CA 1
ATOM 1330 C C . SER A 1 165 ? -12.750 -4.483 1.690 1.00 94.88 165 SER A C 1
ATOM 1332 O O . SER A 1 165 ? -13.124 -3.324 1.910 1.00 94.88 165 SER A O 1
ATOM 1334 N N . ASP A 1 166 ? -12.624 -5.375 2.668 1.00 95.88 166 ASP A N 1
ATOM 1335 C CA . ASP A 1 166 ? -12.596 -4.944 4.060 1.00 95.88 166 ASP A CA 1
ATOM 1336 C C . ASP A 1 166 ? -11.228 -4.323 4.378 1.00 95.88 166 ASP A C 1
ATOM 1338 O O . ASP A 1 166 ? -11.162 -3.251 4.984 1.00 95.88 166 ASP A O 1
ATOM 1342 N N . ILE A 1 167 ? -10.145 -4.954 3.914 1.00 97.38 167 ILE A N 1
ATOM 1343 C CA . ILE A 1 167 ? -8.759 -4.529 4.133 1.00 97.38 167 ILE A CA 1
ATOM 1344 C C . ILE A 1 167 ? -8.006 -4.525 2.802 1.00 97.38 167 ILE A C 1
ATOM 1346 O O . ILE A 1 167 ? -8.109 -5.468 2.019 1.00 97.38 167 ILE A O 1
ATOM 1350 N N . THR A 1 168 ? -7.196 -3.494 2.591 1.00 98.31 168 THR A N 1
ATOM 1351 C CA . THR A 1 168 ? -6.235 -3.413 1.491 1.00 98.31 168 THR A CA 1
ATOM 1352 C C . THR A 1 168 ? -4.821 -3.380 2.053 1.00 98.31 168 THR A C 1
ATOM 1354 O O . THR A 1 168 ? -4.534 -2.632 2.992 1.00 98.31 168 THR A O 1
ATOM 1357 N N . ILE A 1 169 ? -3.936 -4.180 1.459 1.00 98.44 169 ILE A N 1
ATOM 1358 C CA . ILE A 1 169 ? -2.493 -4.146 1.693 1.00 98.44 169 ILE A CA 1
ATOM 1359 C C . ILE A 1 169 ? -1.821 -3.707 0.394 1.00 98.44 169 ILE A C 1
ATOM 1361 O O . ILE A 1 169 ? -1.866 -4.418 -0.605 1.00 98.44 169 ILE A O 1
ATOM 1365 N N . ASN A 1 170 ? -1.186 -2.538 0.411 1.00 98.38 170 ASN A N 1
ATOM 1366 C CA . ASN A 1 170 ? -0.405 -2.021 -0.709 1.00 98.38 170 ASN A CA 1
ATOM 1367 C C . ASN A 1 170 ? 1.089 -2.171 -0.400 1.00 98.38 170 ASN A C 1
ATOM 1369 O O . ASN A 1 170 ? 1.619 -1.484 0.477 1.00 98.38 170 ASN A O 1
ATOM 1373 N N . ILE A 1 171 ? 1.733 -3.101 -1.098 1.00 98.44 171 ILE A N 1
ATOM 1374 C CA . ILE A 1 171 ? 3.140 -3.479 -0.980 1.00 98.44 171 ILE A CA 1
ATOM 1375 C C 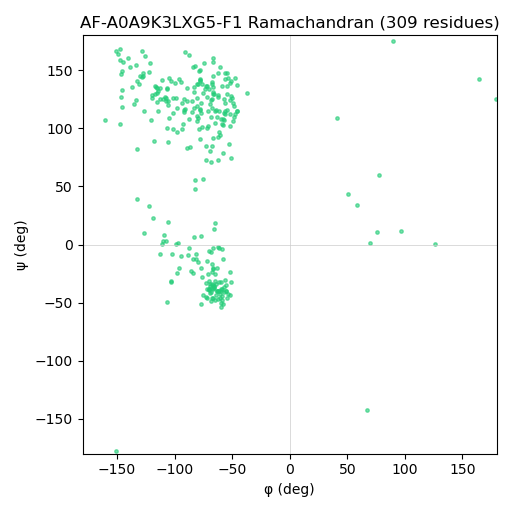. ILE A 1 171 ? 3.945 -2.682 -2.004 1.00 98.44 171 ILE A C 1
ATOM 1377 O O . ILE A 1 171 ? 3.707 -2.796 -3.205 1.00 98.44 171 ILE A O 1
ATOM 1381 N N . CYS A 1 172 ? 4.929 -1.910 -1.550 1.00 98.00 172 CYS A N 1
ATOM 1382 C CA . CYS A 1 172 ? 5.868 -1.226 -2.432 1.00 98.00 172 CYS A CA 1
ATOM 1383 C C . CYS A 1 172 ? 7.099 -2.118 -2.627 1.00 98.00 172 CYS A C 1
ATOM 1385 O O . CYS A 1 172 ? 7.931 -2.229 -1.725 1.00 98.00 172 CYS A O 1
ATOM 1387 N N . LEU A 1 173 ? 7.201 -2.766 -3.790 1.00 97.50 173 LEU A N 1
ATOM 1388 C CA . LEU A 1 173 ? 8.322 -3.654 -4.097 1.00 97.50 173 LEU A CA 1
ATOM 1389 C C . LEU A 1 173 ? 9.564 -2.839 -4.454 1.00 97.50 173 LEU A C 1
ATOM 1391 O O . LEU A 1 173 ? 10.618 -3.008 -3.852 1.00 97.50 173 LEU A O 1
ATOM 1395 N N . GLN A 1 174 ? 9.410 -1.898 -5.386 1.00 96.44 174 GLN A N 1
ATOM 1396 C CA . GLN A 1 174 ? 10.512 -1.098 -5.906 1.00 96.44 174 GLN A CA 1
ATOM 1397 C C . GLN A 1 174 ? 10.044 0.314 -6.260 1.00 96.44 174 GLN A C 1
ATOM 1399 O O . GLN A 1 174 ? 8.920 0.521 -6.722 1.00 96.44 174 GLN A O 1
ATOM 1404 N N . LYS A 1 175 ? 10.936 1.288 -6.081 1.00 95.38 175 LYS A N 1
ATOM 1405 C CA . LYS A 1 175 ? 10.778 2.673 -6.527 1.00 95.38 175 LYS A CA 1
ATOM 1406 C C . LYS A 1 175 ? 12.155 3.213 -6.902 1.00 95.38 175 LYS A C 1
ATOM 1408 O O . LYS A 1 175 ? 13.071 3.120 -6.090 1.00 95.38 175 LYS A O 1
ATOM 1413 N N . SER A 1 176 ? 12.307 3.751 -8.109 1.00 93.81 176 SER A N 1
ATOM 1414 C CA . SER A 1 176 ? 13.569 4.361 -8.546 1.00 93.81 176 SER A CA 1
ATOM 1415 C C . SER A 1 176 ? 13.936 5.565 -7.673 1.00 93.81 176 SER A C 1
ATOM 1417 O O . SER A 1 176 ? 13.052 6.300 -7.235 1.00 93.81 176 SER A O 1
ATOM 1419 N N . GLU A 1 177 ? 15.231 5.811 -7.465 1.00 90.56 177 GLU A N 1
ATOM 1420 C CA . GLU A 1 177 ? 15.721 6.898 -6.599 1.00 90.56 177 GLU A CA 1
ATOM 1421 C C . GLU A 1 177 ? 15.249 8.285 -7.063 1.00 90.56 177 GLU A C 1
ATOM 1423 O O . GLU A 1 177 ? 14.799 9.088 -6.251 1.00 90.56 177 GLU A O 1
ATOM 1428 N N . HIS A 1 178 ? 15.234 8.525 -8.377 1.00 88.38 178 HIS A N 1
ATOM 1429 C CA . HIS A 1 178 ? 14.793 9.791 -8.984 1.00 88.38 178 HIS A CA 1
ATOM 1430 C C . HIS A 1 178 ? 13.265 9.899 -9.157 1.00 88.38 178 HIS A C 1
ATOM 1432 O O . HIS A 1 178 ? 12.766 10.828 -9.793 1.00 88.38 178 HIS A O 1
ATOM 1438 N N . CYS A 1 179 ? 12.495 8.935 -8.639 1.00 89.44 179 CYS A N 1
ATOM 1439 C CA . CYS A 1 179 ? 11.038 8.963 -8.709 1.00 89.44 179 CYS A CA 1
ATOM 1440 C C . CYS A 1 179 ? 10.464 9.877 -7.620 1.00 89.44 179 CYS A C 1
ATOM 1442 O O . CYS A 1 179 ? 10.351 9.497 -6.449 1.00 89.44 179 CYS A O 1
ATOM 1444 N N . GLN A 1 180 ? 9.988 11.053 -8.021 1.00 89.81 180 GLN A N 1
ATOM 1445 C CA . GLN A 1 180 ? 9.136 11.891 -7.186 1.00 89.81 180 GLN A CA 1
ATOM 1446 C C . GLN A 1 180 ? 7.654 11.592 -7.410 1.00 89.81 180 GLN A C 1
ATOM 1448 O O . GLN A 1 180 ? 7.250 10.888 -8.341 1.00 89.81 180 GLN A O 1
ATOM 1453 N N . GLY A 1 181 ? 6.827 12.092 -6.494 1.00 89.62 181 GLY A N 1
ATOM 1454 C CA . GLY A 1 181 ? 5.396 11.834 -6.525 1.00 89.62 181 GLY A CA 1
ATOM 1455 C C . GLY A 1 181 ? 5.069 10.366 -6.250 1.00 89.62 181 GLY A C 1
ATOM 1456 O O . GLY A 1 181 ? 5.690 9.717 -5.399 1.00 89.62 181 GLY A O 1
ATOM 1457 N N . SER A 1 182 ? 4.058 9.859 -6.959 1.00 90.62 182 SER A N 1
ATOM 1458 C CA . SER A 1 182 ? 3.537 8.502 -6.779 1.00 90.62 182 SER A CA 1
ATOM 1459 C C . SER A 1 182 ? 3.224 8.185 -5.306 1.00 90.62 182 SER A C 1
ATOM 1461 O O . SER A 1 182 ? 3.571 7.142 -4.750 1.00 90.62 182 SER A O 1
ATOM 1463 N N . HIS A 1 183 ? 2.599 9.145 -4.636 1.00 95.75 183 HIS A N 1
ATOM 1464 C CA . HIS A 1 183 ? 2.071 8.997 -3.291 1.00 95.75 183 HIS A CA 1
ATOM 1465 C C . HIS A 1 183 ? 0.647 8.450 -3.363 1.00 95.75 183 HIS A C 1
ATOM 1467 O O . HIS A 1 183 ? -0.018 8.548 -4.397 1.00 95.75 183 HIS A O 1
ATOM 1473 N N . VAL A 1 184 ? 0.156 7.941 -2.238 1.00 97.25 184 VAL A N 1
ATOM 1474 C CA . VAL A 1 184 ? -1.274 7.670 -2.067 1.00 97.25 184 VAL A CA 1
ATOM 1475 C C . VAL A 1 184 ? -1.890 8.844 -1.315 1.00 97.25 184 VAL A C 1
ATOM 1477 O O . VAL A 1 184 ? -1.491 9.143 -0.190 1.00 97.25 184 VAL A O 1
ATOM 1480 N N . LEU A 1 185 ? -2.826 9.538 -1.953 1.00 97.19 185 LEU A N 1
ATOM 1481 C CA . LEU A 1 185 ? -3.590 10.638 -1.381 1.00 97.19 185 LEU A CA 1
ATOM 1482 C C . LEU A 1 185 ? -4.874 10.089 -0.766 1.00 97.19 185 LEU A C 1
ATOM 1484 O O . LEU A 1 185 ? -5.756 9.613 -1.474 1.00 97.19 185 LEU A O 1
ATOM 1488 N N . PHE A 1 186 ? -5.000 10.186 0.552 1.00 97.31 186 PHE A N 1
ATOM 1489 C CA . PHE A 1 186 ? -6.198 9.774 1.273 1.00 97.31 186 PHE A CA 1
ATOM 1490 C C . PHE A 1 186 ? -7.142 10.957 1.490 1.00 97.31 186 PHE A C 1
ATOM 1492 O O . PHE A 1 186 ? -6.723 12.071 1.821 1.00 97.31 186 PHE A O 1
ATOM 1499 N N . HIS A 1 187 ? -8.445 10.708 1.341 1.00 94.75 187 HIS A N 1
ATOM 1500 C CA . HIS A 1 187 ? -9.493 11.697 1.579 1.00 94.75 187 HIS A CA 1
ATOM 1501 C C . HIS A 1 187 ? -10.237 11.391 2.882 1.00 94.75 187 HIS A C 1
ATOM 1503 O O . HIS A 1 187 ? -11.170 10.586 2.918 1.00 94.75 187 HIS A O 1
ATOM 1509 N N . GLY A 1 188 ? -9.867 12.111 3.937 1.00 92.12 188 GLY A N 1
ATOM 1510 C CA . GLY A 1 188 ? -10.400 11.955 5.284 1.00 92.12 188 GLY A CA 1
ATOM 1511 C C . GLY A 1 188 ? -9.615 10.952 6.126 1.00 92.12 188 GLY A C 1
ATOM 1512 O O . GLY A 1 188 ? -8.691 10.299 5.652 1.00 92.12 188 GLY A O 1
ATOM 1513 N N . ILE A 1 189 ? -10.000 10.847 7.396 1.00 92.06 189 ILE A N 1
ATOM 1514 C CA . ILE A 1 189 ? -9.358 9.999 8.406 1.00 92.06 189 ILE A CA 1
ATOM 1515 C C . ILE A 1 189 ? -10.225 8.764 8.664 1.00 92.06 189 ILE A C 1
ATOM 1517 O O . ILE A 1 189 ? -11.456 8.865 8.706 1.00 92.06 189 ILE A O 1
ATOM 1521 N N . ARG A 1 190 ? -9.591 7.611 8.891 1.00 92.06 190 ARG A N 1
ATOM 1522 C CA . ARG A 1 190 ? -10.246 6.409 9.425 1.00 92.06 190 ARG A CA 1
ATOM 1523 C C . ARG A 1 190 ? -9.658 6.060 10.787 1.00 92.06 190 ARG A C 1
ATOM 1525 O O . ARG A 1 190 ? -8.451 6.093 10.969 1.00 92.06 190 ARG A O 1
ATOM 1532 N N . SER A 1 191 ? -10.509 5.739 11.755 1.00 89.56 191 SER A N 1
ATOM 1533 C CA . SER A 1 191 ? -10.049 5.321 13.082 1.00 89.56 191 SER A CA 1
ATOM 1534 C C . SER A 1 191 ? -9.699 3.835 13.083 1.00 89.56 191 SER A C 1
ATOM 1536 O O . SER A 1 191 ? -10.474 3.021 12.580 1.00 89.56 191 SER A O 1
ATOM 1538 N N . LEU A 1 192 ? -8.561 3.489 13.685 1.00 92.25 192 LEU A N 1
ATOM 1539 C CA . LEU A 1 192 ? -8.171 2.107 13.972 1.00 92.25 192 LEU A CA 1
ATOM 1540 C C . LEU A 1 192 ? -8.571 1.769 15.425 1.00 92.25 192 LEU A C 1
ATOM 1542 O O . LEU A 1 192 ? -8.464 2.641 16.289 1.00 92.25 192 LEU A O 1
ATOM 1546 N N . PRO A 1 193 ? -9.033 0.546 15.746 1.00 86.56 193 PRO A N 1
ATOM 1547 C CA . PRO A 1 193 ? -9.642 0.242 17.044 1.00 86.56 193 PRO A CA 1
ATOM 1548 C C . PRO A 1 193 ? -8.689 0.366 18.243 1.00 86.56 193 PRO A C 1
ATOM 1550 O O . PRO A 1 193 ? -9.130 0.743 19.324 1.00 86.56 193 PRO A O 1
ATOM 1553 N N . ASN A 1 194 ? -7.389 0.089 18.062 1.00 82.69 194 ASN A N 1
ATOM 1554 C CA . ASN A 1 194 ? -6.404 0.038 19.157 1.00 82.69 194 ASN A CA 1
ATOM 1555 C C . ASN A 1 194 ? -5.259 1.057 19.030 1.00 82.69 194 ASN A C 1
ATOM 1557 O O . ASN A 1 194 ? -4.178 0.868 19.599 1.00 82.69 194 ASN A O 1
ATOM 1561 N N . THR A 1 195 ? -5.466 2.146 18.293 1.00 78.69 195 THR A N 1
ATOM 1562 C CA . THR A 1 195 ? -4.604 3.329 18.410 1.00 78.69 195 THR A CA 1
ATOM 1563 C C . THR A 1 195 ? -5.005 4.080 19.675 1.00 78.69 195 THR A C 1
ATOM 1565 O O . THR A 1 195 ? -6.137 4.544 19.770 1.00 78.69 195 THR A O 1
ATOM 1568 N N . THR A 1 196 ? -4.110 4.123 20.665 1.00 60.94 196 THR A N 1
ATOM 1569 C CA . THR A 1 196 ? -4.339 4.580 22.046 1.00 60.94 196 THR A CA 1
ATOM 1570 C C . THR A 1 196 ? -5.285 5.783 22.152 1.00 60.94 196 THR A C 1
ATOM 1572 O O . THR A 1 196 ? -5.097 6.805 21.493 1.00 60.94 196 THR A O 1
ATOM 1575 N N . THR A 1 197 ? -6.277 5.659 23.035 1.00 54.06 197 THR A N 1
ATOM 1576 C CA . THR A 1 197 ? -7.451 6.532 23.221 1.00 54.06 197 THR A CA 1
ATOM 1577 C C . THR A 1 197 ? -7.137 8.025 23.386 1.00 54.06 197 THR A C 1
ATOM 1579 O O . THR A 1 197 ? -7.981 8.871 23.094 1.00 54.06 197 THR A O 1
ATOM 1582 N N . GLU A 1 198 ? -5.928 8.378 23.831 1.00 54.81 198 GLU A N 1
ATOM 1583 C CA . GLU A 1 198 ? -5.506 9.775 24.012 1.00 54.81 198 GLU A CA 1
ATOM 1584 C C . GLU A 1 198 ? -5.385 10.527 22.680 1.00 54.81 198 GLU A C 1
ATOM 1586 O O . GLU A 1 198 ? -5.737 11.704 22.591 1.0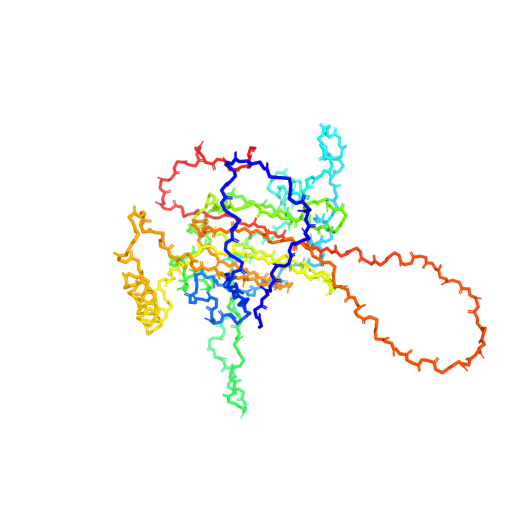0 54.81 198 GLU A O 1
ATOM 1591 N N . VAL A 1 199 ? -4.978 9.832 21.613 1.00 56.38 199 VAL A N 1
ATOM 1592 C CA . VAL A 1 199 ? -4.904 10.407 20.267 1.00 56.38 199 VAL A CA 1
ATOM 1593 C C . VAL A 1 199 ? -6.300 10.664 19.706 1.00 56.38 199 VAL A C 1
ATOM 1595 O O . VAL A 1 199 ? -6.525 11.693 19.071 1.00 56.38 199 VAL A O 1
ATOM 1598 N N . THR A 1 200 ? -7.251 9.767 19.968 1.00 57.22 200 THR A N 1
ATOM 1599 C CA . THR A 1 200 ? -8.609 9.855 19.422 1.00 57.22 200 THR A CA 1
ATOM 1600 C C . THR A 1 200 ? -9.356 11.075 19.954 1.00 57.22 200 THR A C 1
ATOM 1602 O O . THR A 1 200 ? -10.083 11.719 19.202 1.00 57.22 200 THR A O 1
ATOM 1605 N N . VAL A 1 201 ? -9.154 11.427 21.230 1.00 63.03 201 VAL A N 1
ATOM 1606 C CA . VAL A 1 201 ? -9.795 12.598 21.848 1.00 63.03 201 VAL A CA 1
ATOM 1607 C C . VAL A 1 201 ? -9.247 13.891 21.251 1.00 63.03 201 VAL A C 1
ATOM 1609 O O . VAL A 1 201 ? -10.037 14.715 20.803 1.00 63.03 201 VAL A O 1
ATOM 1612 N N . GLN A 1 202 ? -7.921 14.038 21.145 1.00 63.66 202 GLN A N 1
ATOM 1613 C CA . GLN A 1 202 ? -7.320 15.226 20.524 1.00 63.66 202 GLN A CA 1
ATOM 1614 C C . GLN A 1 202 ? -7.711 15.372 19.051 1.00 63.66 202 GLN A C 1
ATOM 1616 O O . GLN A 1 202 ? -8.017 16.472 18.617 1.00 63.66 202 GLN A O 1
ATOM 1621 N N . GLN A 1 203 ? -7.771 14.279 18.287 1.00 65.25 203 GLN A N 1
ATOM 1622 C CA . GLN A 1 203 ? -8.174 14.330 16.878 1.00 65.25 203 GLN A CA 1
ATOM 1623 C C . GLN A 1 203 ? -9.646 14.678 16.686 1.00 65.25 203 GLN A C 1
ATOM 1625 O O . GLN A 1 203 ? -9.991 15.441 15.785 1.00 65.25 203 GLN A O 1
ATOM 1630 N N . GLN A 1 204 ? -10.524 14.120 17.522 1.00 66.81 204 GLN A N 1
ATOM 1631 C CA . GLN A 1 204 ? -11.933 14.496 17.511 1.00 66.81 204 GLN A CA 1
ATOM 1632 C C . GLN A 1 204 ? -12.106 15.951 17.942 1.00 66.81 204 GLN A C 1
ATOM 1634 O O . GLN A 1 204 ? -12.947 16.643 17.377 1.00 66.81 204 GLN A O 1
ATOM 1639 N N . GLU A 1 205 ? -11.313 16.434 18.899 1.00 73.06 205 GLU A N 1
ATOM 1640 C CA . GLU A 1 205 ? -11.318 17.833 19.322 1.00 73.06 205 GLU A CA 1
ATOM 1641 C C . GLU A 1 205 ? -10.756 18.774 18.254 1.00 73.06 205 GLU A C 1
ATOM 1643 O O . GLU A 1 205 ? -11.373 19.803 18.014 1.00 73.06 205 GLU A O 1
ATOM 1648 N N . GLU A 1 206 ? -9.669 18.429 17.563 1.00 73.31 206 GLU A N 1
ATOM 1649 C CA . GLU A 1 206 ? -9.115 19.213 16.453 1.00 73.31 206 GLU A CA 1
ATOM 1650 C C . GLU A 1 206 ? -10.082 19.259 15.270 1.00 73.31 206 GLU A C 1
ATOM 1652 O O . GLU A 1 206 ? -10.400 20.350 14.800 1.00 73.31 206 GLU A O 1
ATOM 1657 N N . GLN A 1 207 ? -10.644 18.117 14.853 1.00 71.38 207 GLN A N 1
ATOM 1658 C CA . GLN A 1 207 ? -11.693 18.090 13.829 1.00 71.38 207 GLN A CA 1
ATOM 1659 C C . GLN A 1 207 ? -12.906 18.918 14.252 1.00 71.38 207 GLN A C 1
ATOM 1661 O O . GLN A 1 207 ? -13.437 19.690 13.459 1.00 71.38 207 GLN A O 1
ATOM 1666 N N . LYS A 1 208 ? -13.347 18.788 15.506 1.00 72.44 208 LYS A N 1
ATOM 1667 C CA . LYS A 1 208 ? -14.494 19.534 16.029 1.00 72.44 208 LYS A CA 1
ATOM 1668 C C . LYS A 1 208 ? -14.206 21.029 16.143 1.00 72.44 208 LYS A C 1
ATOM 1670 O O . LYS A 1 208 ? -15.102 21.823 15.878 1.00 72.44 208 LYS A O 1
ATOM 1675 N N . LEU A 1 209 ? -12.989 21.420 16.516 1.00 75.94 209 LEU A N 1
ATOM 1676 C CA . LEU A 1 209 ? -12.560 22.813 16.616 1.00 75.94 209 LEU A CA 1
ATOM 1677 C C . LEU A 1 209 ? -12.432 23.445 15.228 1.00 75.94 209 LEU A C 1
ATOM 1679 O O . LEU A 1 209 ? -12.812 24.599 15.049 1.00 75.94 209 LEU A O 1
ATOM 1683 N N . GLN A 1 210 ? -11.936 22.690 14.249 1.00 69.12 210 GLN A N 1
ATOM 1684 C CA . GLN A 1 210 ? -11.859 23.117 12.856 1.00 69.12 210 GLN A CA 1
ATOM 1685 C C . GLN A 1 210 ? -13.267 23.272 12.264 1.00 69.12 210 GLN A C 1
ATOM 1687 O O . GLN A 1 210 ? -13.589 24.351 11.772 1.00 69.12 210 GLN A O 1
ATOM 1692 N N . LEU A 1 211 ? -14.162 22.299 12.494 1.00 65.00 211 LEU A N 1
ATOM 1693 C CA . LEU A 1 211 ? -15.588 22.434 12.168 1.00 65.00 211 LEU A CA 1
ATOM 1694 C C . LEU A 1 211 ? -16.239 23.647 12.858 1.00 65.00 211 LEU A C 1
ATOM 1696 O O . LEU A 1 211 ? -17.057 24.331 12.247 1.00 65.00 211 LEU A O 1
ATOM 1700 N N . GLN A 1 212 ? -15.923 23.920 14.129 1.00 68.50 212 GLN A N 1
ATOM 1701 C CA . GLN A 1 212 ? -16.501 25.052 14.868 1.00 68.50 212 GLN A CA 1
ATOM 1702 C C . GLN A 1 212 ? -16.040 26.404 14.325 1.00 68.50 212 GLN A C 1
ATOM 1704 O O . GLN A 1 212 ? -16.883 27.273 14.115 1.00 68.50 212 GLN A O 1
ATOM 1709 N N . LYS A 1 213 ? -14.739 26.573 14.058 1.00 71.88 213 LYS A N 1
ATOM 1710 C CA . LYS A 1 213 ? -14.202 27.802 13.450 1.00 71.88 213 LYS A CA 1
ATOM 1711 C C . LYS A 1 213 ? -14.843 28.084 12.092 1.00 71.88 213 LYS A C 1
ATOM 1713 O O . LYS A 1 213 ? -15.175 29.223 11.796 1.00 71.88 213 LYS A O 1
ATOM 1718 N N . GLU A 1 214 ? -15.085 27.041 11.309 1.00 62.16 214 GLU A N 1
ATOM 1719 C CA . GLU A 1 214 ? -15.725 27.159 9.998 1.00 62.16 214 GLU A CA 1
ATOM 1720 C C . GLU A 1 214 ? -17.218 27.484 10.114 1.00 62.16 214 GLU A C 1
ATOM 1722 O O . GLU A 1 214 ? -17.721 28.338 9.388 1.00 62.16 214 GLU A O 1
ATOM 1727 N N . THR A 1 215 ? -17.916 26.897 11.094 1.00 60.72 215 THR A N 1
ATOM 1728 C CA . THR A 1 215 ? -19.335 27.201 11.355 1.00 60.72 215 THR A CA 1
ATOM 1729 C C . THR A 1 215 ? -19.539 28.673 11.738 1.00 60.72 215 THR A C 1
ATOM 1731 O O . THR A 1 215 ? -20.576 29.250 11.419 1.00 60.72 215 THR A O 1
ATOM 1734 N N . GLU A 1 216 ? -18.565 29.296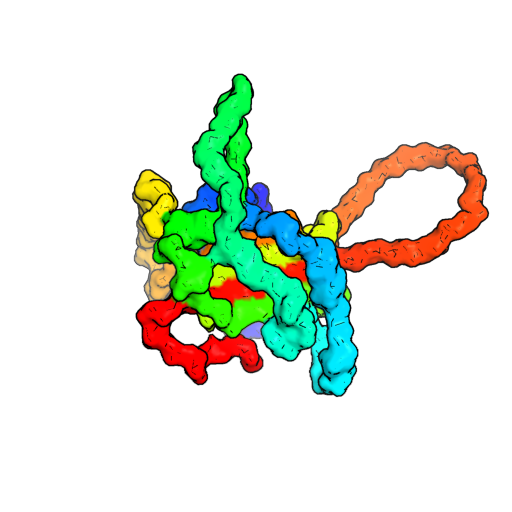 12.409 1.00 66.31 216 GLU A N 1
ATOM 1735 C CA . GLU A 1 216 ? -18.614 30.718 12.773 1.00 66.31 216 GLU A CA 1
ATOM 1736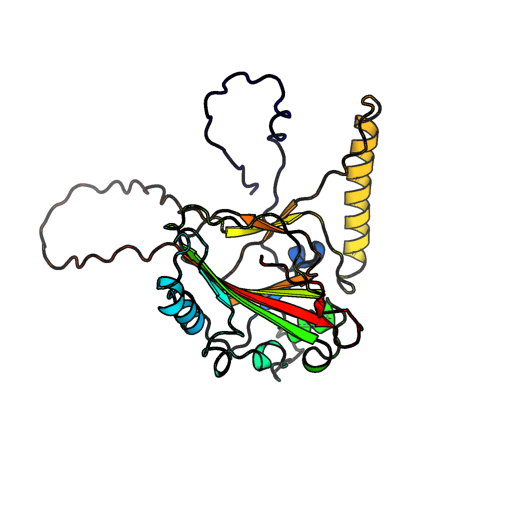 C C . GLU A 1 216 ? -18.332 31.655 11.582 1.00 66.31 216 GLU A C 1
ATOM 1738 O O . GLU A 1 216 ? -18.886 32.756 11.535 1.00 66.31 216 GLU A O 1
ATOM 1743 N N . GLU A 1 217 ? -17.554 31.219 10.585 1.00 58.97 217 GLU A N 1
ATOM 1744 C CA . GLU A 1 217 ? -17.289 31.987 9.357 1.00 58.97 217 GLU A CA 1
ATOM 1745 C C . GLU A 1 217 ? -18.392 31.826 8.285 1.00 58.97 217 GLU A C 1
ATOM 1747 O O . GLU A 1 217 ? -18.617 32.738 7.484 1.00 58.97 217 GLU A O 1
ATOM 1752 N N . GLU A 1 218 ? -19.154 30.724 8.295 1.00 50.47 218 GLU A N 1
ATOM 1753 C CA . GLU A 1 218 ? -20.161 30.403 7.265 1.00 50.47 218 GLU A CA 1
ATOM 1754 C C . GLU A 1 218 ? -21.573 30.987 7.500 1.00 50.47 218 GLU A C 1
ATOM 1756 O O . GLU A 1 218 ? -22.435 30.889 6.624 1.00 50.47 218 GLU A O 1
ATOM 1761 N N . VAL A 1 219 ? -21.832 31.688 8.616 1.00 55.34 219 VAL A N 1
ATOM 1762 C CA . VAL A 1 219 ? -23.167 32.247 8.972 1.00 55.34 219 VAL A CA 1
ATOM 1763 C C . VAL A 1 219 ? -23.713 33.280 7.957 1.00 55.34 219 VAL A C 1
ATOM 1765 O O . VAL A 1 219 ? -24.848 33.740 8.077 1.00 55.34 219 VAL A O 1
ATOM 1768 N N . THR A 1 220 ? -22.969 33.634 6.903 1.00 55.44 220 THR A N 1
ATOM 1769 C CA . THR A 1 220 ? -23.425 34.574 5.860 1.00 55.44 220 THR A CA 1
ATOM 1770 C C . THR A 1 220 ? -23.690 33.975 4.473 1.00 55.44 220 THR A C 1
ATOM 1772 O O . THR A 1 220 ? -24.128 34.724 3.597 1.00 55.44 220 THR A O 1
ATOM 1775 N N . LYS A 1 221 ? -23.524 32.663 4.236 1.00 54.50 221 LYS A N 1
ATOM 1776 C CA . LYS A 1 221 ? -23.821 32.055 2.920 1.00 54.50 221 LYS A CA 1
ATOM 1777 C C . LYS A 1 221 ? -24.641 30.771 3.039 1.00 54.50 221 LYS A C 1
ATOM 1779 O O . LYS A 1 221 ? -24.284 29.833 3.730 1.00 54.50 221 LYS A O 1
ATOM 1784 N N . THR A 1 222 ? -25.785 30.754 2.360 1.00 51.94 222 THR A N 1
ATOM 1785 C CA . THR A 1 222 ? -26.813 29.700 2.399 1.00 51.94 222 THR A CA 1
ATOM 1786 C C . THR A 1 222 ? -26.468 28.522 1.477 1.00 51.94 222 THR A C 1
ATOM 1788 O O . THR A 1 222 ? -27.299 28.090 0.682 1.00 51.94 222 THR A O 1
ATOM 1791 N N . GLU A 1 223 ? -25.238 28.020 1.547 1.00 52.34 223 GLU A N 1
ATOM 1792 C CA . GLU A 1 223 ? -24.810 26.830 0.810 1.00 52.34 223 GLU A CA 1
ATOM 1793 C C . GLU A 1 223 ? -24.568 25.686 1.801 1.00 52.34 223 GLU A C 1
ATOM 1795 O O . GLU A 1 223 ? -24.168 25.897 2.940 1.00 52.34 223 GLU A O 1
ATOM 1800 N N . SER A 1 224 ? -24.943 24.470 1.407 1.00 49.12 224 SER A N 1
ATOM 1801 C CA . SER A 1 224 ? -24.879 23.267 2.244 1.00 49.12 224 S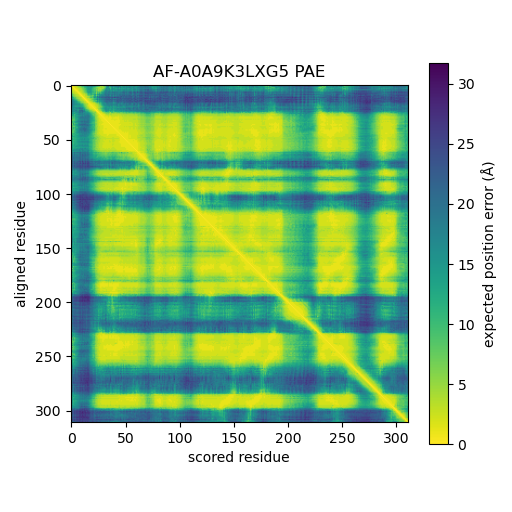ER A CA 1
ATOM 1802 C C . SER A 1 224 ? -23.489 23.078 2.871 1.00 49.12 224 SER A C 1
ATOM 1804 O O . SER A 1 224 ? -22.518 23.224 2.127 1.00 49.12 224 SER A O 1
ATOM 1806 N N . PRO A 1 225 ? -23.383 22.664 4.151 1.00 49.31 225 PRO A N 1
ATOM 1807 C CA . PRO A 1 225 ? -22.109 22.557 4.859 1.00 49.31 225 PRO A CA 1
ATOM 1808 C C . PRO A 1 225 ? -21.178 21.594 4.123 1.00 49.31 225 PRO A C 1
ATOM 1810 O O . PRO A 1 225 ? -21.348 20.371 4.161 1.00 49.31 225 PRO A O 1
ATOM 1813 N N . GLN A 1 226 ? -20.200 22.153 3.413 1.00 51.12 226 GLN A N 1
ATOM 1814 C CA . GLN A 1 226 ? -19.102 21.387 2.854 1.00 51.12 226 GLN A CA 1
ATOM 1815 C C . GLN A 1 226 ? -18.153 21.105 4.012 1.00 51.12 226 GLN A C 1
ATOM 1817 O O . GLN A 1 226 ? -17.265 21.899 4.287 1.00 51.12 226 GLN A O 1
ATOM 1822 N N . THR A 1 227 ? -18.340 19.975 4.701 1.00 53.41 227 THR A N 1
ATOM 1823 C CA . THR A 1 227 ? -17.350 19.466 5.662 1.00 53.41 227 THR A CA 1
ATOM 1824 C C . THR A 1 227 ? -15.973 19.547 5.012 1.00 53.41 227 THR A C 1
ATOM 1826 O O . THR A 1 227 ? -15.747 18.881 3.990 1.00 53.41 227 THR A O 1
ATOM 1829 N N . THR A 1 228 ? -15.086 20.383 5.547 1.00 55.59 228 THR A N 1
ATOM 1830 C CA . THR A 1 228 ? -13.716 20.510 5.064 1.00 55.59 228 THR A CA 1
ATOM 1831 C C . THR A 1 228 ? -13.068 19.138 5.122 1.00 55.59 228 THR A C 1
ATOM 1833 O O . THR A 1 228 ? -12.928 18.485 6.155 1.00 55.59 228 THR A O 1
ATOM 1836 N N . ARG A 1 229 ? -12.785 18.613 3.935 1.00 76.44 229 ARG A N 1
ATOM 1837 C CA . ARG A 1 229 ? -12.208 17.285 3.789 1.00 76.44 229 ARG A CA 1
ATOM 1838 C C . ARG A 1 229 ? -10.725 17.420 4.120 1.00 76.44 229 ARG A C 1
ATOM 1840 O O . ARG A 1 229 ? -10.017 18.146 3.434 1.00 76.44 229 ARG A O 1
ATOM 1847 N N . PHE A 1 230 ? -10.276 16.752 5.177 1.00 87.25 230 PHE A N 1
ATOM 1848 C CA . PHE A 1 230 ? -8.854 16.585 5.465 1.00 87.25 230 PHE A CA 1
ATOM 1849 C C . PHE A 1 230 ? -8.221 15.687 4.394 1.00 87.25 230 PHE A C 1
ATOM 1851 O O . PHE A 1 230 ? -8.823 14.684 4.003 1.00 87.25 230 PHE A O 1
ATOM 1858 N N . PHE A 1 231 ? -7.027 16.034 3.921 1.00 92.50 231 PHE A N 1
ATOM 1859 C CA . PHE A 1 231 ? -6.292 15.257 2.925 1.00 92.50 231 PHE A CA 1
ATOM 1860 C C . PHE A 1 231 ? -4.844 15.087 3.362 1.00 92.50 231 PHE A C 1
ATOM 1862 O O . PHE A 1 231 ? -4.229 16.033 3.858 1.00 92.50 231 PHE A O 1
ATOM 1869 N N . PHE A 1 232 ? -4.289 13.904 3.132 1.00 96.00 232 PHE A N 1
ATOM 1870 C CA . PHE A 1 232 ? -2.890 13.631 3.426 1.00 96.00 232 PHE A CA 1
ATOM 1871 C C . PHE A 1 232 ? -2.296 12.656 2.412 1.00 96.00 232 PHE A C 1
AT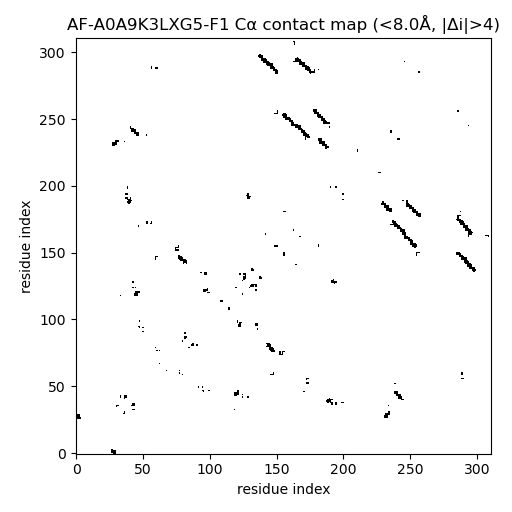OM 1873 O O . PHE A 1 232 ? -2.993 11.804 1.863 1.00 96.00 232 PHE A O 1
ATOM 1880 N N . LEU A 1 233 ? -1.001 12.812 2.159 1.00 97.25 233 LEU A N 1
ATOM 1881 C CA . LEU A 1 233 ? -0.211 11.968 1.277 1.00 97.25 233 LEU A CA 1
ATOM 1882 C C . LEU A 1 233 ? 0.572 10.964 2.108 1.00 97.25 233 LEU A C 1
ATOM 1884 O O . LEU A 1 233 ? 1.163 11.313 3.133 1.00 97.25 233 LEU A O 1
ATOM 1888 N N . VAL A 1 234 ? 0.622 9.737 1.611 1.00 97.50 234 VAL A N 1
ATOM 1889 C CA . VAL A 1 234 ? 1.443 8.660 2.151 1.00 97.50 234 VAL A CA 1
ATOM 1890 C C . VAL A 1 234 ? 2.485 8.279 1.116 1.00 97.50 234 VAL A C 1
ATOM 1892 O O . VAL A 1 234 ? 2.166 7.905 -0.016 1.00 97.50 234 VAL A O 1
ATOM 1895 N N . GLU A 1 235 ? 3.747 8.370 1.517 1.00 96.25 235 GLU A N 1
ATOM 1896 C CA . GLU A 1 235 ? 4.868 7.885 0.721 1.00 96.25 235 GLU A CA 1
ATOM 1897 C C . GLU A 1 235 ? 4.911 6.360 0.688 1.00 96.25 235 GLU A C 1
ATOM 1899 O O . GLU A 1 235 ? 4.747 5.689 1.710 1.00 96.25 235 GLU A O 1
ATOM 1904 N N . GLN A 1 236 ? 5.157 5.827 -0.504 1.00 96.12 236 GLN A N 1
ATOM 1905 C CA . GLN A 1 236 ? 5.406 4.411 -0.731 1.00 96.12 236 GLN A CA 1
ATOM 1906 C C . GLN A 1 236 ? 6.914 4.167 -0.649 1.00 96.12 236 GLN A C 1
ATOM 1908 O O . GLN A 1 236 ? 7.670 4.708 -1.456 1.00 96.12 236 GLN A O 1
ATOM 1913 N N . ILE A 1 237 ? 7.341 3.389 0.347 1.00 96.50 237 ILE A N 1
ATOM 1914 C CA . ILE A 1 237 ? 8.755 3.108 0.627 1.00 96.50 237 ILE A CA 1
ATOM 1915 C C . ILE A 1 237 ? 9.057 1.673 0.181 1.00 96.50 237 ILE A C 1
ATOM 1917 O O . ILE A 1 237 ? 8.370 0.770 0.667 1.00 96.50 237 ILE A O 1
ATOM 1921 N N . PRO A 1 238 ? 10.040 1.445 -0.713 1.00 97.19 238 PRO A N 1
ATOM 1922 C CA . PRO A 1 238 ? 10.441 0.100 -1.127 1.00 97.19 238 PRO A CA 1
ATOM 1923 C C . PRO A 1 238 ? 10.724 -0.821 0.062 1.00 97.19 238 PRO A C 1
ATOM 1925 O O . PRO A 1 238 ? 11.280 -0.385 1.071 1.00 97.19 238 PRO A O 1
ATOM 1928 N N . GLY A 1 239 ? 10.316 -2.085 -0.040 1.00 97.19 239 GLY A N 1
ATOM 1929 C CA . GLY A 1 239 ? 10.488 -3.068 1.033 1.00 97.19 239 GLY A CA 1
ATOM 1930 C C . GLY A 1 239 ? 9.509 -2.912 2.207 1.00 97.19 239 GLY A C 1
ATOM 1931 O O . GLY A 1 239 ? 9.684 -3.544 3.249 1.00 97.19 239 GLY A O 1
ATOM 1932 N N . THR A 1 240 ? 8.470 -2.081 2.066 1.00 98.12 240 THR A N 1
ATOM 1933 C CA . THR A 1 240 ? 7.409 -1.907 3.075 1.00 98.12 240 THR A CA 1
ATOM 1934 C C . THR A 1 240 ? 6.021 -2.075 2.464 1.00 98.12 240 THR A C 1
ATOM 1936 O O . THR A 1 240 ? 5.848 -2.037 1.244 1.00 98.12 240 THR A O 1
ATOM 1939 N N . ALA A 1 241 ? 5.010 -2.221 3.321 1.00 98.44 241 ALA A N 1
ATOM 1940 C CA . ALA A 1 241 ? 3.613 -2.123 2.917 1.00 98.44 241 ALA A CA 1
ATOM 1941 C C . ALA A 1 241 ? 2.840 -1.100 3.745 1.00 98.44 241 ALA A C 1
ATOM 1943 O O . ALA A 1 241 ? 3.245 -0.701 4.841 1.00 98.44 241 ALA A O 1
ATOM 1944 N N . THR A 1 242 ? 1.691 -0.699 3.213 1.00 98.50 242 THR A N 1
ATOM 1945 C CA . THR A 1 242 ? 0.666 0.053 3.935 1.00 98.50 242 THR A CA 1
ATOM 1946 C C . THR A 1 242 ? -0.618 -0.762 4.010 1.00 98.50 242 THR A C 1
ATOM 1948 O O . THR A 1 242 ? -1.018 -1.373 3.025 1.00 98.50 242 THR A O 1
ATOM 1951 N N . ILE A 1 243 ? -1.249 -0.777 5.182 1.00 98.50 243 ILE A N 1
ATOM 1952 C CA . ILE A 1 243 ? -2.532 -1.435 5.436 1.00 98.50 243 ILE A CA 1
ATOM 1953 C C . ILE A 1 243 ? -3.564 -0.358 5.761 1.00 98.50 243 ILE A C 1
ATOM 1955 O O . ILE A 1 243 ? -3.310 0.510 6.602 1.00 98.50 243 ILE A O 1
ATOM 1959 N N . HIS A 1 244 ? -4.729 -0.418 5.124 1.00 98.38 244 HIS A N 1
ATOM 1960 C CA . HIS A 1 244 ? -5.883 0.424 5.438 1.00 98.38 244 HIS A CA 1
ATOM 1961 C C . HIS A 1 244 ? -7.189 -0.330 5.171 1.00 98.38 244 HIS A C 1
ATOM 1963 O O . HIS A 1 244 ? -7.202 -1.386 4.542 1.00 98.38 244 HIS A O 1
ATOM 1969 N N . TYR A 1 245 ? -8.313 0.213 5.640 1.00 97.69 245 TYR A N 1
ATOM 1970 C CA . TYR A 1 245 ? -9.625 -0.314 5.261 1.00 97.69 245 TYR A CA 1
ATOM 1971 C C . TYR A 1 245 ? -9.896 -0.049 3.777 1.00 97.69 245 TYR A C 1
ATOM 1973 O O . TYR A 1 245 ? -9.645 1.065 3.307 1.00 97.69 245 TYR A O 1
ATOM 1981 N N . GLY A 1 246 ? -10.483 -1.009 3.057 1.00 96.44 246 GLY A N 1
ATOM 1982 C CA . GLY A 1 246 ? -10.794 -0.843 1.627 1.00 96.44 246 GLY A CA 1
ATOM 1983 C C . GLY A 1 246 ? -11.736 0.333 1.353 1.00 96.44 246 GLY A C 1
ATOM 1984 O O . GLY A 1 246 ? -11.593 1.084 0.390 1.00 96.44 246 GLY A O 1
ATOM 1985 N N . ASN A 1 247 ? -12.634 0.620 2.299 1.00 95.00 247 ASN A N 1
ATOM 1986 C CA . ASN A 1 247 ? -13.537 1.767 2.224 1.00 95.00 247 ASN A CA 1
ATOM 1987 C C . ASN A 1 247 ? -12.890 3.134 2.557 1.00 95.00 247 ASN A C 1
ATOM 1989 O O . ASN A 1 247 ? -13.622 4.126 2.705 1.00 95.00 247 ASN A O 1
ATOM 1993 N N . HIS A 1 248 ? -11.570 3.226 2.746 1.00 96.56 248 HIS A N 1
ATOM 1994 C CA . HIS A 1 248 ? -10.858 4.494 2.933 1.00 96.56 248 HIS A CA 1
ATOM 1995 C C . HIS A 1 248 ? -10.645 5.149 1.561 1.00 96.56 248 HIS A C 1
ATOM 1997 O O . HIS A 1 248 ? -9.857 4.636 0.771 1.00 96.56 248 HIS A O 1
ATOM 2003 N N . PRO A 1 249 ? -11.350 6.254 1.229 1.00 96.62 249 PRO A N 1
ATOM 2004 C CA . PRO A 1 249 ? -11.258 6.814 -0.111 1.00 96.62 249 PRO A CA 1
ATOM 2005 C C . PRO A 1 249 ? -9.858 7.356 -0.376 1.00 96.62 249 PRO A C 1
ATOM 2007 O O . PRO A 1 249 ? -9.363 8.169 0.412 1.00 96.62 249 PRO A O 1
ATOM 2010 N N . HIS A 1 250 ? -9.263 6.962 -1.493 1.00 97.25 250 HIS A N 1
ATOM 2011 C CA . HIS A 1 250 ? -7.898 7.334 -1.832 1.00 97.25 250 HIS A CA 1
ATOM 2012 C C . HIS A 1 250 ? -7.677 7.407 -3.347 1.00 97.25 250 HIS A C 1
ATOM 2014 O O . HIS A 1 250 ? -8.523 6.981 -4.135 1.00 97.25 250 HIS A O 1
ATOM 2020 N N . GLU A 1 251 ? -6.558 8.003 -3.743 1.00 95.88 251 GLU A N 1
ATOM 2021 C CA . GLU A 1 251 ? -6.123 8.147 -5.130 1.00 95.88 251 GLU A CA 1
ATOM 2022 C C . GLU A 1 251 ? -4.589 8.115 -5.218 1.00 95.88 251 GLU A C 1
ATOM 2024 O O . GLU A 1 251 ? -3.906 8.343 -4.220 1.00 95.88 251 GLU A O 1
ATOM 2029 N N . THR A 1 252 ? -4.027 7.801 -6.386 1.00 94.94 252 THR A N 1
ATOM 2030 C CA . THR A 1 252 ? -2.564 7.790 -6.584 1.00 94.94 252 THR A CA 1
ATOM 2031 C C . THR A 1 252 ? -2.150 9.059 -7.314 1.00 94.94 252 THR A C 1
ATOM 2033 O O . THR A 1 252 ? -2.689 9.363 -8.377 1.00 94.94 252 THR A O 1
ATOM 2036 N N . THR A 1 253 ? -1.195 9.809 -6.762 1.00 94.69 253 THR A N 1
ATOM 2037 C CA . THR A 1 253 ? -0.680 11.019 -7.419 1.00 94.69 253 THR A CA 1
ATOM 2038 C C . THR A 1 253 ? 0.232 10.662 -8.586 1.00 94.69 253 THR A C 1
ATOM 2040 O O . THR A 1 253 ? 0.881 9.617 -8.559 1.00 94.69 253 THR A O 1
ATOM 2043 N N . ALA A 1 254 ? 0.371 11.574 -9.548 1.00 92.81 254 ALA A N 1
ATOM 2044 C CA . ALA A 1 254 ? 1.286 11.403 -10.671 1.00 92.81 254 ALA A CA 1
ATOM 2045 C C . ALA A 1 254 ? 2.719 11.120 -10.197 1.00 92.81 254 ALA A C 1
ATOM 2047 O O . ALA A 1 254 ? 3.163 11.596 -9.143 1.00 92.81 254 ALA A O 1
ATOM 2048 N N . MET A 1 255 ? 3.429 10.326 -10.986 1.00 92.69 255 MET A N 1
ATOM 2049 C CA . MET A 1 255 ? 4.871 10.190 -10.911 1.00 92.69 255 MET A CA 1
ATOM 2050 C C . MET A 1 255 ? 5.528 11.392 -11.586 1.00 92.69 255 MET A C 1
ATOM 2052 O O . MET A 1 255 ? 5.056 11.867 -12.615 1.00 92.69 255 MET A O 1
ATOM 2056 N N . GLN A 1 256 ? 6.616 11.874 -11.001 1.00 90.62 256 GLN A N 1
ATOM 2057 C CA . GLN A 1 256 ? 7.406 12.980 -11.525 1.00 90.62 256 GLN A CA 1
ATOM 2058 C C . GLN A 1 256 ? 8.874 12.565 -11.551 1.00 90.62 256 GLN A C 1
ATOM 2060 O O . GLN A 1 256 ? 9.329 11.817 -10.679 1.00 90.62 256 GLN A O 1
ATOM 2065 N N . GLN A 1 257 ? 9.608 13.031 -12.557 1.00 86.00 257 GLN A N 1
ATOM 2066 C CA . GLN A 1 257 ? 11.061 12.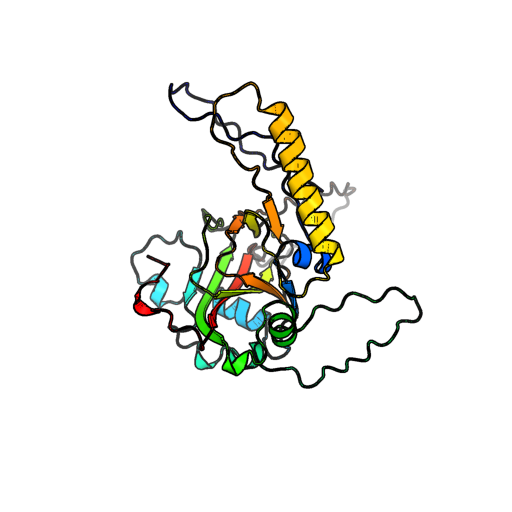954 -12.526 1.00 86.00 257 GLN A CA 1
ATOM 2067 C C . GLN A 1 257 ? 11.558 14.001 -11.534 1.00 86.00 257 GLN A C 1
ATOM 2069 O O . GLN A 1 257 ? 11.071 15.130 -11.543 1.00 86.00 257 GLN A O 1
ATOM 2074 N N . GLN A 1 258 ? 12.486 13.627 -10.658 1.00 83.69 258 GLN A N 1
ATOM 2075 C CA . GLN A 1 258 ? 13.276 14.633 -9.971 1.00 83.69 258 GLN A CA 1
ATOM 2076 C C . GLN A 1 258 ? 14.097 15.357 -11.032 1.00 83.69 258 GLN A C 1
ATOM 2078 O O . GLN A 1 258 ? 14.931 14.727 -11.682 1.00 83.69 258 GLN A O 1
ATOM 2083 N N . ASP A 1 259 ? 13.841 16.647 -11.221 1.00 81.38 259 ASP A N 1
ATOM 2084 C CA . ASP A 1 259 ? 14.810 17.488 -11.901 1.00 81.38 259 ASP A CA 1
ATOM 2085 C C . ASP A 1 259 ? 16.045 17.467 -11.004 1.00 81.38 259 ASP A C 1
ATOM 2087 O O . ASP A 1 259 ? 16.010 17.948 -9.866 1.00 81.38 259 ASP A O 1
ATOM 2091 N N . ASP A 1 260 ? 17.103 16.806 -11.468 1.00 78.06 260 ASP A N 1
ATOM 2092 C CA . ASP A 1 260 ? 18.418 17.001 -10.889 1.00 78.06 260 ASP A CA 1
ATOM 2093 C C . ASP A 1 260 ? 18.700 18.481 -11.144 1.00 78.06 260 ASP A C 1
ATOM 2095 O O . ASP A 1 260 ? 19.024 18.866 -12.269 1.00 78.06 260 ASP A O 1
ATOM 2099 N N . GLU A 1 261 ? 18.433 19.332 -10.144 1.00 74.88 261 GLU A N 1
ATOM 2100 C CA . GLU A 1 261 ? 18.914 20.706 -10.143 1.00 74.88 261 GLU A CA 1
ATOM 2101 C C . GLU A 1 261 ? 20.391 20.562 -10.457 1.00 74.88 261 GLU A C 1
ATOM 2103 O O . GLU A 1 261 ? 21.115 19.993 -9.639 1.00 74.88 261 GLU A O 1
ATOM 2108 N N . GLU A 1 262 ? 20.784 20.928 -11.684 1.00 65.94 262 GLU A N 1
ATOM 2109 C CA . GLU A 1 262 ? 22.160 20.831 -12.138 1.00 65.94 262 GLU A CA 1
ATOM 2110 C C . GLU A 1 262 ? 22.962 21.548 -11.061 1.00 65.94 262 GLU A C 1
ATOM 2112 O O . GLU A 1 262 ? 22.931 22.779 -10.970 1.00 65.94 262 GLU A O 1
ATOM 2117 N N . GLU A 1 263 ? 23.607 20.782 -10.174 1.00 62.41 263 GLU A N 1
ATOM 2118 C CA . GLU A 1 263 ? 24.643 21.324 -9.331 1.00 62.41 263 GLU A CA 1
ATOM 2119 C C . GLU A 1 263 ? 25.609 21.863 -10.370 1.00 62.41 263 GLU A C 1
ATOM 2121 O O . GLU A 1 263 ? 26.255 21.090 -11.081 1.00 62.41 263 GLU A O 1
ATOM 2126 N N . GLU A 1 264 ? 25.593 23.186 -10.565 1.00 63.47 264 GLU A N 1
ATOM 2127 C CA . GLU A 1 264 ? 26.572 23.913 -11.351 1.00 63.47 264 GLU A CA 1
ATOM 2128 C C . GLU A 1 264 ? 27.906 23.684 -10.633 1.00 63.47 264 GLU A C 1
ATOM 2130 O O . GLU A 1 264 ? 28.445 24.551 -9.938 1.00 63.47 264 GLU A O 1
ATOM 2135 N N . GLU A 1 265 ? 28.444 22.470 -10.750 1.00 61.16 265 GLU A N 1
ATOM 2136 C CA . GLU A 1 265 ? 29.815 22.155 -10.472 1.00 61.16 265 GLU A CA 1
ATOM 2137 C C . GLU A 1 265 ? 30.578 23.021 -11.459 1.00 61.16 265 GLU A C 1
ATOM 2139 O O . GLU A 1 265 ? 30.744 22.700 -12.635 1.00 61.16 265 GLU A O 1
ATOM 2144 N N . SER A 1 266 ? 30.971 24.193 -10.965 1.00 61.75 266 SER A N 1
ATOM 2145 C CA . SER A 1 266 ? 31.986 25.076 -11.516 1.00 61.75 266 SER A CA 1
ATOM 2146 C C . SER A 1 266 ? 33.273 24.284 -11.772 1.00 61.75 266 SER A C 1
ATOM 2148 O O . SER A 1 266 ? 34.254 24.349 -11.037 1.00 61.75 266 SER A O 1
ATOM 2150 N N . HIS A 1 267 ? 33.259 23.466 -12.818 1.00 59.81 267 HIS A N 1
ATOM 2151 C CA . HIS A 1 267 ? 34.396 22.695 -13.260 1.00 59.81 267 HIS A CA 1
ATOM 2152 C C . HIS A 1 267 ? 35.313 23.627 -14.037 1.00 59.81 267 HIS A C 1
ATOM 2154 O O . HIS A 1 267 ? 35.120 23.942 -15.214 1.00 59.81 267 HIS A O 1
ATOM 2160 N N . ASP A 1 268 ? 36.335 24.074 -13.312 1.00 60.00 268 ASP A N 1
ATOM 2161 C CA . ASP A 1 268 ? 37.564 24.614 -13.857 1.00 60.00 268 ASP A CA 1
ATOM 2162 C C . ASP A 1 268 ? 38.073 23.706 -14.986 1.00 60.00 268 ASP A C 1
ATOM 2164 O O . ASP A 1 268 ? 38.459 22.552 -14.793 1.00 60.00 268 ASP A O 1
ATOM 2168 N N . ASN A 1 269 ? 38.068 24.267 -16.193 1.00 56.22 269 ASN A N 1
ATOM 2169 C CA . ASN A 1 269 ? 38.583 23.665 -17.413 1.00 56.22 269 ASN A CA 1
ATOM 2170 C C . ASN A 1 269 ? 39.992 23.082 -17.215 1.00 56.22 269 ASN A C 1
ATOM 2172 O O . ASN A 1 269 ? 40.973 23.831 -17.184 1.00 56.22 269 ASN A O 1
ATOM 2176 N N . ASN A 1 270 ? 40.130 21.752 -17.230 1.00 58.69 270 ASN A N 1
ATOM 2177 C CA . ASN A 1 270 ? 41.385 21.145 -17.670 1.00 58.69 270 ASN A CA 1
ATOM 2178 C C . ASN A 1 270 ? 41.206 19.788 -18.371 1.00 58.69 270 ASN A C 1
ATOM 2180 O O . ASN A 1 270 ? 41.015 18.740 -17.764 1.00 58.69 270 ASN A O 1
ATOM 2184 N N . ASN A 1 271 ? 41.328 19.862 -19.697 1.00 56.44 271 ASN A N 1
ATOM 2185 C CA . ASN A 1 271 ? 41.451 18.784 -20.677 1.00 56.44 271 ASN A CA 1
ATOM 2186 C C . ASN A 1 271 ? 42.460 17.683 -20.290 1.00 56.44 271 ASN A C 1
ATOM 2188 O O . ASN A 1 271 ? 43.624 17.991 -20.033 1.00 56.44 271 ASN A O 1
ATOM 2192 N N . ASN A 1 272 ? 42.103 16.406 -20.493 1.00 52.00 272 ASN A N 1
ATOM 2193 C CA . ASN A 1 272 ? 42.575 15.647 -21.668 1.00 52.00 272 ASN A CA 1
ATOM 2194 C C . ASN A 1 272 ? 42.078 14.186 -21.708 1.00 52.00 272 ASN A C 1
ATOM 2196 O O . ASN A 1 272 ? 42.378 13.395 -20.823 1.00 52.00 272 ASN A O 1
ATOM 2200 N N . ASN A 1 273 ? 41.446 13.851 -22.840 1.00 60.97 273 ASN A N 1
ATOM 2201 C CA . ASN A 1 273 ? 41.442 12.573 -23.565 1.00 60.97 273 ASN A CA 1
ATOM 2202 C C . ASN A 1 273 ? 41.367 11.246 -22.786 1.00 60.97 273 ASN A C 1
ATOM 2204 O O . ASN A 1 273 ? 42.387 10.723 -22.343 1.00 60.97 273 ASN A O 1
ATOM 2208 N N . ASN A 1 274 ? 40.209 10.582 -22.891 1.00 48.34 274 ASN A N 1
ATOM 2209 C CA . ASN A 1 274 ? 40.143 9.188 -23.346 1.00 48.34 274 ASN A CA 1
ATOM 2210 C C . ASN A 1 274 ? 38.726 8.826 -23.826 1.00 48.34 274 ASN A C 1
ATOM 2212 O O . ASN A 1 274 ? 37.811 8.646 -23.031 1.00 48.34 274 ASN A O 1
ATOM 2216 N N . ASN A 1 275 ? 38.574 8.688 -25.146 1.00 64.94 275 ASN A N 1
ATOM 2217 C CA . ASN A 1 275 ? 37.419 8.059 -25.784 1.00 64.94 275 ASN A CA 1
ATOM 2218 C C . ASN A 1 275 ? 37.585 6.534 -25.739 1.00 64.94 275 ASN A C 1
ATOM 2220 O O . ASN A 1 275 ? 38.598 6.039 -26.236 1.00 64.94 275 ASN A O 1
ATOM 2224 N N . ASN A 1 276 ? 36.596 5.807 -25.202 1.00 52.53 276 ASN A N 1
ATOM 2225 C CA . ASN A 1 276 ? 35.929 4.651 -25.835 1.00 52.53 276 ASN A CA 1
ATOM 2226 C C . ASN A 1 276 ? 35.123 3.830 -24.809 1.00 52.53 276 ASN A C 1
ATOM 2228 O O . ASN A 1 276 ? 35.597 3.582 -23.706 1.00 52.53 276 ASN A O 1
ATOM 2232 N N . ASN A 1 277 ? 33.962 3.333 -25.255 1.00 48.91 277 ASN A N 1
ATOM 2233 C CA . ASN A 1 277 ? 32.958 2.528 -24.539 1.00 48.91 277 ASN A CA 1
ATOM 2234 C C . ASN A 1 277 ? 32.033 3.286 -23.580 1.00 48.91 277 ASN A C 1
ATOM 2236 O O . ASN A 1 277 ? 31.899 2.942 -22.411 1.00 48.91 277 ASN A O 1
ATOM 2240 N N . MET A 1 278 ? 31.295 4.246 -24.131 1.00 47.72 278 MET A N 1
ATOM 2241 C CA . MET A 1 278 ? 29.987 4.603 -23.591 1.00 47.72 278 MET A CA 1
ATOM 2242 C C . MET A 1 278 ? 28.983 3.696 -24.313 1.00 47.72 278 MET A C 1
ATOM 2244 O O . MET A 1 278 ? 28.486 4.029 -25.383 1.00 47.72 278 MET A O 1
ATOM 2248 N N . MET A 1 279 ? 28.821 2.462 -23.820 1.00 48.62 279 MET A N 1
ATOM 2249 C CA . MET A 1 279 ? 27.586 1.739 -24.115 1.00 48.62 279 MET A CA 1
ATOM 2250 C C . MET A 1 279 ? 26.485 2.573 -23.483 1.00 48.62 279 MET A C 1
ATOM 2252 O O . MET A 1 279 ? 26.617 2.935 -22.317 1.00 48.62 279 MET A O 1
ATOM 2256 N N . ASP A 1 280 ? 25.480 2.913 -24.280 1.00 44.62 280 ASP A N 1
ATOM 2257 C CA . ASP A 1 280 ? 24.287 3.644 -23.884 1.00 44.62 280 ASP A CA 1
ATOM 2258 C C . ASP A 1 280 ? 23.629 2.953 -22.683 1.00 44.62 280 ASP A C 1
ATOM 2260 O O . ASP A 1 280 ? 22.754 2.096 -22.817 1.00 44.62 280 ASP A O 1
ATOM 2264 N N . CYS A 1 281 ? 24.081 3.308 -21.482 1.00 41.88 281 CYS A N 1
ATOM 2265 C CA . CYS A 1 281 ? 23.336 3.119 -20.259 1.00 41.88 281 CYS A CA 1
ATOM 2266 C C . CYS A 1 281 ? 22.154 4.070 -20.399 1.00 41.88 281 CYS A C 1
ATOM 2268 O O . CYS A 1 281 ? 22.237 5.227 -19.986 1.00 41.88 281 CYS A O 1
ATOM 2270 N N . HIS A 1 282 ? 21.087 3.626 -21.066 1.00 52.50 282 HIS A N 1
ATOM 2271 C CA . HIS A 1 282 ? 19.812 4.307 -20.933 1.00 52.50 282 HIS A CA 1
ATOM 2272 C C . HIS A 1 282 ? 19.581 4.461 -19.427 1.00 52.50 282 HIS A C 1
ATOM 2274 O O . HIS A 1 282 ? 19.651 3.444 -18.725 1.00 52.50 282 HIS A O 1
ATOM 2280 N N . PRO A 1 283 ? 19.419 5.696 -18.915 1.00 57.59 283 PRO A N 1
ATOM 2281 C CA . PRO A 1 283 ? 19.166 5.899 -17.499 1.00 57.59 283 PRO A CA 1
ATOM 2282 C C . PRO A 1 283 ? 18.011 4.978 -17.124 1.00 57.59 283 PRO A C 1
ATOM 2284 O O . PRO A 1 283 ? 17.015 4.924 -17.854 1.00 57.59 283 PRO A O 1
ATOM 2287 N N . ALA A 1 284 ? 18.210 4.171 -16.077 1.00 63.69 284 ALA A N 1
ATOM 2288 C CA . ALA A 1 284 ? 17.205 3.220 -15.627 1.00 63.69 284 ALA A CA 1
ATOM 2289 C C . ALA A 1 284 ? 15.878 3.974 -15.528 1.00 63.69 284 ALA A C 1
ATOM 2291 O O . ALA A 1 284 ? 15.801 4.997 -14.848 1.00 63.69 284 ALA A O 1
ATOM 2292 N N . ALA A 1 285 ? 14.884 3.543 -16.306 1.00 79.38 285 ALA A N 1
ATOM 2293 C CA . ALA A 1 285 ? 13.654 4.300 -16.452 1.00 79.38 285 ALA A CA 1
ATOM 2294 C C . ALA A 1 285 ? 13.029 4.513 -15.068 1.00 79.38 285 ALA A C 1
ATOM 2296 O O . ALA A 1 285 ? 12.800 3.547 -14.335 1.00 79.38 285 ALA A O 1
ATOM 2297 N N . THR A 1 286 ? 12.764 5.774 -14.718 1.00 89.94 286 THR A N 1
ATOM 2298 C CA . THR A 1 286 ? 12.080 6.130 -13.475 1.00 89.94 286 THR A CA 1
ATOM 2299 C C . THR A 1 286 ? 10.762 5.374 -13.401 1.00 89.94 286 THR A C 1
ATOM 2301 O O . THR A 1 286 ? 9.878 5.544 -14.249 1.00 89.94 286 THR A O 1
ATOM 2304 N N . SER A 1 287 ? 10.663 4.499 -12.408 1.00 93.06 287 SER A N 1
ATOM 2305 C CA . SER A 1 287 ? 9.566 3.556 -12.282 1.00 93.06 287 SER A CA 1
ATOM 2306 C C . SER A 1 287 ? 9.259 3.221 -10.827 1.00 93.06 287 SER A C 1
ATOM 2308 O O . SER A 1 287 ? 10.028 3.501 -9.900 1.00 93.06 287 SER A O 1
ATOM 2310 N N . ARG A 1 288 ? 8.080 2.634 -10.628 1.00 94.69 288 ARG A N 1
ATOM 2311 C CA . ARG A 1 288 ? 7.616 2.123 -9.342 1.00 94.69 288 ARG A CA 1
ATOM 2312 C C . ARG A 1 288 ? 6.773 0.878 -9.571 1.00 94.69 288 ARG A C 1
ATOM 2314 O O . ARG A 1 288 ? 5.851 0.915 -10.385 1.00 94.69 288 ARG A O 1
ATOM 2321 N N . THR A 1 289 ? 7.033 -0.174 -8.804 1.00 96.00 289 THR A N 1
ATOM 2322 C CA . THR A 1 289 ? 6.252 -1.412 -8.841 1.00 96.00 289 THR A CA 1
ATOM 2323 C C . THR A 1 289 ? 5.638 -1.686 -7.477 1.00 96.00 289 THR A C 1
ATOM 2325 O O . THR A 1 289 ? 6.342 -1.762 -6.466 1.00 96.00 289 THR A O 1
ATOM 2328 N N . ASN A 1 290 ? 4.321 -1.872 -7.461 1.00 96.69 290 ASN A N 1
ATOM 2329 C CA . ASN A 1 290 ? 3.557 -2.222 -6.272 1.00 96.69 290 ASN A CA 1
ATOM 2330 C C . ASN A 1 290 ? 2.804 -3.536 -6.483 1.00 96.69 290 ASN A C 1
ATOM 2332 O O . ASN A 1 290 ? 2.463 -3.883 -7.612 1.00 96.69 290 ASN A O 1
ATOM 2336 N N . VAL A 1 291 ? 2.483 -4.216 -5.387 1.00 97.06 291 VAL A N 1
ATOM 2337 C CA . VAL A 1 291 ? 1.465 -5.271 -5.347 1.00 97.06 291 VAL A CA 1
ATOM 2338 C C . VAL A 1 291 ? 0.354 -4.820 -4.417 1.00 97.06 291 VAL A C 1
ATOM 2340 O O . VAL A 1 291 ? 0.614 -4.410 -3.288 1.00 97.06 291 VAL A O 1
ATOM 2343 N N . ILE A 1 292 ? -0.884 -4.889 -4.886 1.00 97.25 292 ILE A N 1
ATOM 2344 C CA . ILE A 1 292 ? -2.067 -4.564 -4.098 1.00 97.25 292 ILE A CA 1
ATOM 2345 C C . ILE A 1 292 ? -2.817 -5.860 -3.832 1.00 97.25 292 ILE A C 1
ATOM 2347 O O . ILE A 1 292 ? -3.138 -6.600 -4.760 1.00 97.25 292 ILE A O 1
ATOM 2351 N N . LEU A 1 293 ? -3.065 -6.128 -2.554 1.00 97.38 293 LEU A N 1
ATOM 2352 C CA . LEU A 1 293 ? -3.813 -7.279 -2.068 1.00 97.38 293 LEU A CA 1
ATOM 2353 C C . LEU A 1 293 ? -5.086 -6.791 -1.390 1.00 97.38 293 LEU A C 1
ATOM 2355 O O . LEU A 1 293 ? -5.030 -5.926 -0.509 1.00 97.38 293 LEU A O 1
ATOM 2359 N N . THR A 1 294 ? -6.221 -7.371 -1.752 1.00 96.75 294 THR A N 1
ATOM 2360 C CA . THR A 1 294 ? -7.508 -7.072 -1.128 1.00 96.75 294 THR A CA 1
ATOM 2361 C C . THR A 1 294 ? -8.013 -8.278 -0.352 1.00 96.75 294 THR A C 1
ATOM 2363 O O . THR A 1 294 ? -7.974 -9.415 -0.818 1.00 96.75 294 THR A O 1
ATOM 2366 N N . PHE A 1 295 ? -8.496 -8.032 0.863 1.00 95.69 295 PHE A N 1
ATOM 2367 C CA . PHE A 1 295 ? -8.975 -9.070 1.765 1.00 95.69 295 PHE A CA 1
ATOM 2368 C C . PHE A 1 295 ? -10.380 -8.773 2.267 1.00 95.69 295 PHE A C 1
ATOM 2370 O O . PHE A 1 295 ? -10.768 -7.621 2.479 1.00 95.69 295 PHE A O 1
ATOM 2377 N N . TRP A 1 296 ? -11.124 -9.849 2.495 1.00 94.25 296 TRP A N 1
ATOM 2378 C CA . TRP A 1 296 ? -12.457 -9.831 3.085 1.00 94.25 296 TRP A CA 1
ATOM 2379 C C . TRP A 1 296 ? -12.469 -10.690 4.340 1.00 94.25 296 TRP A C 1
ATOM 2381 O O . TRP A 1 296 ? -11.771 -11.707 4.400 1.00 94.25 296 TRP A O 1
ATOM 2391 N N . TYR A 1 297 ? -13.292 -10.320 5.319 1.00 92.31 297 TYR A N 1
ATOM 2392 C CA . TYR A 1 297 ? -13.506 -11.181 6.479 1.00 92.31 297 TYR A CA 1
ATOM 2393 C C . TYR A 1 297 ? -14.312 -12.430 6.089 1.00 92.31 297 TYR A C 1
ATOM 2395 O O . TYR A 1 297 ? -15.344 -12.337 5.422 1.00 92.31 297 TYR A O 1
ATOM 2403 N N . THR A 1 298 ? -13.868 -13.608 6.528 1.00 88.81 298 THR A N 1
ATOM 2404 C CA . THR A 1 298 ? -14.518 -14.896 6.227 1.00 88.81 298 THR A CA 1
ATOM 2405 C C . THR A 1 298 ? -15.853 -15.086 6.947 1.00 88.81 298 THR A C 1
ATOM 2407 O O . THR A 1 298 ? -16.707 -15.829 6.466 1.00 88.81 298 THR A O 1
ATOM 2410 N N . ASP A 1 299 ? -16.052 -14.416 8.083 1.00 83.44 299 ASP A N 1
ATOM 2411 C CA . ASP A 1 299 ? -17.248 -14.522 8.925 1.00 83.44 299 ASP A CA 1
ATOM 2412 C C . ASP A 1 299 ? -18.411 -13.626 8.467 1.00 83.44 299 ASP A C 1
ATOM 2414 O O . ASP A 1 299 ? -19.554 -13.803 8.900 1.00 83.44 299 ASP A O 1
ATOM 2418 N N . ARG A 1 300 ? -18.149 -12.685 7.557 1.00 73.00 300 ARG A N 1
ATOM 2419 C CA . ARG A 1 300 ? -19.178 -11.860 6.934 1.00 73.00 300 ARG A CA 1
ATOM 2420 C C . ARG A 1 300 ? -19.712 -12.598 5.719 1.00 73.00 300 ARG A C 1
ATOM 2422 O O . ARG A 1 300 ? -19.050 -12.655 4.685 1.00 73.00 300 ARG A O 1
ATOM 2429 N N . GLU A 1 301 ? -20.944 -13.102 5.827 1.00 57.38 301 GLU A N 1
ATOM 2430 C CA . GLU A 1 301 ? -21.789 -13.457 4.676 1.00 57.38 301 GLU A CA 1
ATOM 2431 C C . GLU A 1 301 ? -21.987 -12.208 3.803 1.00 57.38 301 GLU A C 1
ATOM 2433 O O . GLU A 1 301 ? -22.975 -11.482 3.888 1.00 57.38 301 GLU A O 1
ATOM 2438 N N . SER A 1 302 ? -20.981 -11.888 3.010 1.00 54.91 302 SER A N 1
ATOM 2439 C CA . SER A 1 302 ? -20.969 -10.761 2.106 1.00 54.91 302 SER A CA 1
ATOM 2440 C C . SER A 1 302 ? -21.085 -11.329 0.701 1.00 54.91 302 SER A C 1
ATOM 2442 O O . SER A 1 302 ? -20.389 -12.269 0.325 1.00 54.91 302 SER A O 1
ATOM 2444 N N . ASP A 1 303 ? -22.058 -10.815 -0.046 1.00 54.66 303 ASP A N 1
ATOM 2445 C CA . ASP A 1 303 ? -22.408 -11.273 -1.389 1.00 54.66 303 ASP A CA 1
ATOM 2446 C C . ASP A 1 303 ? -21.285 -10.898 -2.378 1.00 54.66 303 ASP A C 1
ATOM 2448 O O . ASP A 1 303 ? -21.345 -9.883 -3.082 1.00 54.66 303 ASP A O 1
ATOM 2452 N N . VAL A 1 304 ? -20.227 -11.716 -2.391 1.00 54.38 304 VAL A N 1
ATOM 2453 C CA . VAL A 1 304 ? -19.001 -11.575 -3.204 1.00 54.38 304 VAL A CA 1
ATOM 2454 C C . VAL A 1 304 ? -19.334 -11.369 -4.687 1.00 54.38 304 VAL A C 1
ATOM 2456 O O . VAL A 1 304 ? -18.665 -10.628 -5.396 1.00 54.38 304 VAL A O 1
ATOM 2459 N N . ALA A 1 305 ? -20.436 -11.960 -5.154 1.00 53.31 305 ALA A N 1
ATOM 2460 C CA . ALA A 1 305 ? -20.832 -11.973 -6.559 1.00 53.31 305 ALA A CA 1
ATOM 2461 C C . ALA A 1 305 ? -21.264 -10.608 -7.140 1.00 53.31 305 ALA A C 1
ATOM 2463 O O . ALA A 1 305 ? -21.519 -10.525 -8.339 1.00 53.31 305 ALA A O 1
ATOM 2464 N N . THR A 1 306 ? -21.387 -9.545 -6.337 1.00 48.66 306 THR A N 1
ATOM 2465 C CA . THR A 1 306 ? -21.969 -8.265 -6.798 1.00 48.66 306 THR A CA 1
ATOM 2466 C C . THR A 1 306 ? -20.979 -7.106 -6.938 1.00 48.66 306 THR A C 1
ATOM 2468 O O . THR A 1 306 ? -21.412 -5.997 -7.252 1.00 48.66 306 THR A O 1
ATOM 2471 N N . ARG A 1 307 ? -19.673 -7.309 -6.700 1.00 52.72 307 ARG A N 1
ATOM 2472 C CA . ARG A 1 307 ? -18.746 -6.188 -6.434 1.00 52.72 307 ARG A CA 1
ATOM 2473 C C . ARG A 1 307 ? -17.419 -6.197 -7.208 1.00 52.72 307 ARG A C 1
ATOM 2475 O O . ARG A 1 307 ? -16.405 -5.796 -6.653 1.00 52.72 307 ARG A O 1
ATOM 2482 N N . SER A 1 308 ? -17.401 -6.579 -8.486 1.00 47.78 308 SER A N 1
ATOM 2483 C CA . SER A 1 308 ? -16.214 -6.345 -9.332 1.00 47.78 308 SER A CA 1
ATOM 2484 C C . SER A 1 308 ? -16.026 -4.841 -9.597 1.00 47.78 308 SER A C 1
ATOM 2486 O O . SER A 1 308 ? -16.954 -4.196 -10.091 1.00 47.78 308 SER A O 1
ATOM 2488 N N . CYS A 1 309 ? -14.856 -4.274 -9.280 1.00 49.22 309 CYS A N 1
ATOM 2489 C CA . CYS A 1 309 ? -14.585 -2.826 -9.394 1.00 49.22 309 CYS A CA 1
ATOM 2490 C C . CYS A 1 309 ? -13.664 -2.406 -10.537 1.00 49.22 309 CYS A C 1
ATOM 2492 O O . CYS A 1 309 ? -13.404 -1.215 -10.686 1.00 49.22 309 CYS A O 1
ATOM 2494 N N . TYR A 1 310 ? -13.233 -3.340 -11.374 1.00 45.59 310 TYR A N 1
ATOM 2495 C CA . TYR A 1 310 ? -12.437 -3.031 -12.553 1.00 45.59 310 TYR A CA 1
ATOM 2496 C C . TYR A 1 310 ? -13.229 -3.460 -13.794 1.00 45.59 310 TYR A C 1
ATOM 2498 O O . TYR A 1 310 ? -13.173 -4.614 -14.211 1.00 45.59 310 TYR A O 1
ATOM 2506 N N . VAL A 1 311 ? -14.047 -2.536 -14.313 1.00 40.50 311 VAL A N 1
ATOM 2507 C CA . VAL A 1 311 ? -14.667 -2.595 -15.650 1.00 40.50 311 VAL A CA 1
ATOM 2508 C C . VAL A 1 311 ? -14.193 -1.389 -16.437 1.00 40.50 311 VAL A C 1
ATOM 2510 O O . VAL A 1 311 ? -14.222 -0.282 -15.850 1.00 40.50 311 VAL A O 1
#

Nearest PDB structures (foldseek):
  3dkq-assembly1_B-2  TM=6.511E-01  e=1.017E-05  Shewanella baltica OS155
  6n1f-assembly1_A  TM=5.190E-01  e=2.976E-06  Burkholderia pseudomallei 1710b
  6n1f-assembly5_B  TM=5.386E-01  e=4.753E-06  Burkholderia pseudomallei 1710b
  6n1f-assembly6_D-2  TM=5.015E-01  e=6.369E-06  Burkholderia pseudomallei 1710b
  3w20-assembly1_A  TM=3.762E-01  e=5.040E-03  Burkholderia ambifaria AMMD

pLDDT: mean 78.5, std 18.65, range [33.84, 98.5]

Secondary structure (DSSP, 8-state):
-PBP-----------TTPPPPP-TT--BEEE--HHHHHHHT-EEEEPPTT--HHHHHHHHHSPPHHHHTS-S-TTS-EEEETTTSTTTTTS-HHHHHS--S---------TTS----PPPBHHHHHHHHH--SSHHHHEEEEEEEEEEEETTSS---EEEE--SSSEEEEEEEEE-TTEEE--EEEES----TTS-HHHHHHHHHHHHHHHHHHHHH-TT--S-------EEEE---TTEEEEEETTS-EEEPPEEE------------------------PPPP-EEEEEEEEEEETTS---GGG-----

Solvent-accessible surface area (backbone atoms only — not comparable to full-atom values): 18954 Å² total; per-residue (Å²): 122,72,63,80,87,83,75,84,88,70,87,79,75,92,61,94,82,67,77,78,77,78,74,91,78,71,78,37,45,70,52,79,54,54,76,60,33,41,72,44,29,32,41,53,23,37,60,51,89,86,60,59,34,66,63,51,28,55,60,52,63,52,80,54,72,72,63,75,69,50,100,61,79,90,57,62,61,45,72,40,56,39,75,82,38,93,59,41,87,73,55,62,64,67,57,54,42,46,74,70,94,74,78,66,86,72,74,78,80,55,98,81,76,69,79,74,84,74,62,43,45,49,36,56,44,35,34,56,44,64,77,31,88,48,45,72,76,42,43,38,82,73,49,40,32,32,40,26,43,44,75,88,42,89,56,57,56,40,75,79,45,57,51,90,30,58,33,30,39,44,32,24,32,37,61,38,90,55,47,35,67,50,25,42,37,33,60,47,73,41,88,38,88,60,59,62,68,72,56,53,52,54,51,54,47,49,53,49,50,53,52,48,59,48,56,70,71,46,80,84,58,100,64,82,86,73,75,81,75,50,48,36,31,36,74,72,50,60,61,24,30,40,36,34,48,9,75,55,38,30,26,33,39,46,62,39,76,56,76,75,74,75,75,79,71,82,71,77,88,76,90,79,89,84,91,84,83,83,70,84,73,68,73,79,74,47,29,36,26,34,39,40,38,28,24,35,56,63,85,55,95,61,77,73,92,77,56,87,86,85,127

Foldseek 3Di:
DFDQDDDDDDPDDDDPPDDPDPDRPDGAAADEDQLVCQLQFKHKAFAFPLDQLVVVQVVQQDQPVVNVPDPDDPQDFSKAFCCPDPVVVVGPPVRLQDDPPPPPVDDDCDPVRDRDDHGHRNNVCCVQFVVCVRCVQFKDWLTKIKTKDFPVRPWPKFDKDFAPFQKKKKAWSDFDPQKPFFWKKFWGGDHTPRSDPVSVVVVVVVLVVVVVVVVVVCPPDPDDDPSPIHMYTYDHDHSMMMMGGSRGIIMTTTIDGRPPPPPPPVDDDDDDDDDDDPPPPPPPTGMTMMMMIGIYTPPDPDPSVPDDDDD

Radius of gyration: 23.07 Å; Cα contacts (8 Å, |Δi|>4): 471; chains: 1; bounding box: 69×55×55 Å

Organism: NCBI:txid303405

Sequence (311 aa):
MPIRMENDDVDSVDVDGLPPPPNKDRTIHLIRDPKELLRYGVCRVRLPAALDCDEWAERLSHIPLTAMTMEGDLEYPLYQNILEQQIMDDFPFDAILQEDGDETEDGDETEDGEEAFQLPSIPYALKRYFDVSHPSEQLRLDDAFGVHYNLQQHDTTGKKHQDPSDITINICLQKSEHCQGSHVLFHGIRSLPNTTTEVTVQQQEEQKLQLQKETEEEVTKTESPQTTRFFFLVEQIPGTATIHYGNHPHETTAMQQQDDEEEEESHDNNNNNNNNNMMDCHPAATSRTNVILTFWYTDRESDVATRSCYV